Protein AF-A0A0L8GIJ8-F1 (afdb_monomer)

Sequence (278 aa):
QNQRESVDAFVRGLVSDSAQNADRFMSKQLTDHLFEDTFGNSLDLASFNIQRGRDHGIPPYNVWRQWCDFSTASHFGTGPGGLIDHSFDSANKLKSIYSHPDDIDLFSGGLSENPIRGGIVGPTFACIIGRQFNLIKVGDRFWYERNDPTVGFTLNQLDQIRQTSLSAIICTNTNISRIQPNSFLLSNGNNRLVSCDSLPKFDLSAWGQCEPGRWGNWSPWSACVRGRQRSQRQCNSAPPPKGCGCEGPNTRFQRCSGRRCRRLVRFNNRSFWVWGRC

Organism: Octopus bimaculoides (NCBI:txid37653)

InterPro domains:
  IPR000884 Thrombospondin type-1 (TSP1) repeat [PS50092] (212-262)
  IPR010255 Haem peroxidase superfamily [SSF48113] (5-208)
  IPR019791 Haem peroxidase, animal-type [PF03098] (5-184)
  IPR019791 Haem peroxidase, animal-type [PR00457] (87-107)
  IPR019791 Haem peroxidase, animal-type [PR00457] (161-175)
  IPR019791 Haem peroxidase, animal-type [PS50292] (1-211)
  IPR036383 Thrombospondin type-1 repeat superfamily [SSF82895] (212-256)
  IPR037120 Haem peroxidase domain superfamily, animal type [G3DSA:1.10.640.10] (1-210)

Secondary structure (DSSP, 8-state):
--HHHHHHHHHHHHHHSPPPPSSS---HHHHT-BT--TTS--B-HHHHHHHHHHHTTPPPHHHHHHHTTPPPPSBS-SSTTB-TTB-HHHHHHHHTT-SSGGG--HHHHHHTBPPPTT-SS-HHHHHHHHHHHHHHHHH-TT-TT---TTTSPPHHHHHHHHT--HHHHHHHHSS--EE-SSTTS---TTS--EEGGGSPPP-GGGGSPPBPPPB-PPPPPPP-BTTEEEEE--B-PPSTTTB---SS-SEEEEE--PPPEEEEEEETTEEEEEEE--

pLDDT: mean 89.86, std 11.99, range [44.84, 98.69]

Structure (mmCIF, N/CA/C/O backbone):
data_AF-A0A0L8GIJ8-F1
#
_entry.id   AF-A0A0L8GIJ8-F1
#
loop_
_atom_site.group_PDB
_atom_site.id
_atom_site.type_symbol
_atom_site.label_atom_id
_atom_site.label_alt_id
_atom_site.label_comp_id
_atom_site.label_asym_id
_atom_site.label_entity_id
_atom_site.label_seq_id
_atom_site.pdbx_PDB_ins_code
_atom_site.Cartn_x
_atom_site.Cartn_y
_atom_site.Cartn_z
_atom_site.occupancy
_atom_site.B_iso_or_equiv
_atom_site.auth_seq_id
_atom_site.auth_comp_id
_atom_site.auth_asym_id
_atom_site.auth_atom_id
_atom_site.pdbx_PDB_model_num
ATOM 1 N N . GLN A 1 1 ? 20.983 -13.615 23.530 1.00 44.84 1 GLN A N 1
ATOM 2 C CA . GLN A 1 1 ? 20.898 -12.169 23.223 1.00 44.84 1 GLN A CA 1
ATOM 3 C C . GLN A 1 1 ? 19.429 -11.790 23.076 1.00 44.84 1 GLN A C 1
ATOM 5 O O . GLN A 1 1 ? 18.654 -12.597 22.580 1.00 44.84 1 GLN A O 1
ATOM 10 N N . ASN A 1 2 ? 19.036 -10.642 23.627 1.00 51.16 2 ASN A N 1
ATOM 11 C CA . ASN A 1 2 ? 17.665 -10.301 24.018 1.00 51.16 2 ASN A CA 1
ATOM 12 C C . ASN A 1 2 ? 16.763 -10.018 22.790 1.00 51.16 2 ASN A C 1
ATOM 14 O O . ASN A 1 2 ? 16.751 -8.908 22.268 1.00 51.16 2 ASN A O 1
ATOM 18 N N . GLN A 1 3 ? 16.008 -11.013 22.304 1.00 57.12 3 GLN A N 1
ATOM 19 C CA . GLN A 1 3 ? 15.195 -10.903 21.074 1.00 57.12 3 GLN A CA 1
ATOM 20 C C . GLN A 1 3 ? 14.208 -9.715 21.070 1.00 57.12 3 GLN A C 1
ATOM 22 O O . GLN A 1 3 ? 13.923 -9.167 20.009 1.00 57.12 3 GLN A O 1
ATOM 27 N N . ARG A 1 4 ? 13.716 -9.268 22.238 1.00 57.62 4 ARG A N 1
ATOM 28 C CA . ARG A 1 4 ? 12.789 -8.122 22.339 1.00 57.62 4 ARG A CA 1
ATOM 29 C C . ARG A 1 4 ? 13.437 -6.774 22.009 1.00 57.62 4 ARG A C 1
ATOM 31 O O . ARG A 1 4 ? 12.809 -5.960 21.343 1.00 57.62 4 ARG A O 1
ATOM 38 N N . GLU A 1 5 ? 14.694 -6.556 22.395 1.00 65.25 5 GLU A N 1
ATOM 39 C CA . GLU A 1 5 ? 15.429 -5.337 22.011 1.00 65.25 5 GLU A CA 1
ATOM 40 C C . GLU A 1 5 ? 15.674 -5.286 20.496 1.00 65.25 5 GLU A C 1
ATOM 42 O O . GLU A 1 5 ? 15.672 -4.209 19.900 1.00 65.25 5 GLU A O 1
ATOM 47 N N . SER A 1 6 ? 15.807 -6.457 19.862 1.00 79.12 6 SER A N 1
ATOM 48 C CA . SER A 1 6 ? 16.006 -6.570 18.416 1.00 79.12 6 SER A CA 1
ATOM 49 C C . SER A 1 6 ? 14.765 -6.179 17.610 1.00 79.12 6 SER A C 1
ATOM 51 O O . SER A 1 6 ? 14.912 -5.546 16.567 1.00 79.12 6 SER A O 1
ATOM 53 N N . VAL A 1 7 ? 13.556 -6.530 18.068 1.00 90.19 7 VAL A N 1
ATOM 54 C CA . VAL A 1 7 ? 12.310 -6.168 17.363 1.00 90.19 7 VAL A CA 1
ATOM 55 C C . VAL A 1 7 ? 12.054 -4.668 17.461 1.00 90.19 7 VAL A C 1
ATOM 57 O O . VAL A 1 7 ? 11.781 -4.032 16.447 1.00 90.19 7 VAL A O 1
ATOM 60 N N . ASP A 1 8 ? 12.211 -4.078 18.647 1.00 91.75 8 ASP A N 1
ATOM 61 C CA . ASP A 1 8 ? 12.011 -2.638 18.830 1.00 91.75 8 ASP A CA 1
ATOM 62 C C . ASP A 1 8 ? 13.000 -1.820 17.984 1.00 91.75 8 ASP A C 1
ATOM 64 O O . ASP A 1 8 ? 12.621 -0.814 17.386 1.00 91.75 8 ASP A O 1
ATOM 68 N N . ALA A 1 9 ? 14.267 -2.245 17.904 1.00 92.19 9 ALA A N 1
ATOM 69 C CA . ALA A 1 9 ? 15.260 -1.605 17.043 1.00 92.19 9 ALA A CA 1
ATOM 70 C C . ALA A 1 9 ? 14.881 -1.701 15.556 1.00 92.19 9 ALA A C 1
ATOM 72 O O . ALA A 1 9 ? 14.957 -0.703 14.842 1.00 92.19 9 ALA A O 1
ATOM 73 N N . PHE A 1 10 ? 14.408 -2.867 15.113 1.00 94.00 10 PHE A N 1
ATOM 74 C CA . PHE A 1 10 ? 13.959 -3.071 13.739 1.00 94.00 10 PHE A CA 1
ATOM 75 C C . PHE A 1 10 ? 12.739 -2.209 13.390 1.00 94.00 10 PHE A C 1
ATOM 77 O O . PHE A 1 10 ? 12.738 -1.523 12.372 1.00 94.00 10 PHE A O 1
ATOM 84 N N . VAL A 1 11 ? 11.724 -2.169 14.261 1.00 95.44 11 VAL A N 1
ATOM 85 C CA . VAL A 1 11 ? 10.528 -1.338 14.053 1.00 95.44 11 VAL A CA 1
ATOM 86 C C . VAL A 1 11 ? 10.879 0.150 14.040 1.00 95.44 11 VAL A C 1
ATOM 88 O O . VAL A 1 11 ? 10.322 0.889 13.232 1.00 95.44 11 VAL A O 1
ATOM 91 N N . ARG A 1 12 ? 11.835 0.601 14.869 1.00 93.56 12 ARG A N 1
ATOM 92 C CA . ARG A 1 12 ? 12.350 1.981 14.791 1.00 93.56 12 ARG A CA 1
ATOM 93 C C . ARG A 1 12 ? 12.959 2.280 13.423 1.00 93.56 12 ARG A C 1
ATOM 95 O O . ARG A 1 12 ? 12.680 3.352 12.894 1.00 93.56 12 ARG A O 1
ATOM 102 N N . GLY A 1 13 ? 13.726 1.345 12.859 1.00 94.25 13 GLY A N 1
ATOM 103 C CA . GLY A 1 13 ? 14.235 1.439 11.488 1.00 94.25 13 GLY A CA 1
ATOM 104 C C . GLY A 1 13 ? 13.101 1.565 10.471 1.00 94.25 13 GLY A C 1
ATOM 105 O O . GLY A 1 13 ? 13.048 2.547 9.741 1.00 94.25 13 GLY A O 1
ATOM 106 N N . LEU A 1 14 ? 12.110 0.663 10.511 1.00 95.12 14 LEU A N 1
ATOM 107 C CA . LEU A 1 14 ? 10.969 0.667 9.577 1.00 95.12 14 LEU A CA 1
ATOM 108 C C . LEU A 1 14 ? 10.204 1.996 9.513 1.00 95.12 14 LEU A C 1
ATOM 110 O O . LEU A 1 14 ? 9.682 2.343 8.458 1.00 95.12 14 LEU A O 1
ATOM 114 N N . VAL A 1 15 ? 10.093 2.714 10.633 1.00 95.25 15 VAL A N 1
ATOM 115 C CA . VAL A 1 15 ? 9.361 3.990 10.684 1.00 95.25 15 VAL A CA 1
ATOM 116 C C . VAL A 1 15 ? 10.262 5.214 10.512 1.00 95.25 15 VAL A C 1
ATOM 118 O O . VAL A 1 15 ? 9.744 6.312 10.328 1.00 95.25 15 VAL A O 1
ATOM 121 N N . SER A 1 16 ? 11.586 5.073 10.599 1.00 93.75 16 SER A N 1
ATOM 122 C CA . SER A 1 16 ? 12.518 6.215 10.559 1.00 93.75 16 SER A CA 1
ATOM 123 C C . SER A 1 16 ? 13.346 6.271 9.281 1.00 93.75 16 SER A C 1
ATOM 125 O O . SER A 1 16 ? 13.724 7.362 8.853 1.00 93.75 16 SER A O 1
ATOM 127 N N . ASP A 1 17 ? 13.621 5.118 8.679 1.00 94.69 17 ASP A N 1
ATOM 128 C CA . ASP A 1 17 ? 14.433 5.014 7.477 1.00 94.69 17 ASP A CA 1
ATOM 129 C C . ASP A 1 17 ? 13.607 5.337 6.232 1.00 94.69 17 ASP A C 1
ATOM 131 O O . ASP A 1 17 ? 12.401 5.097 6.148 1.00 94.69 17 ASP A O 1
ATOM 135 N N . SER A 1 18 ? 14.273 5.917 5.238 1.00 93.62 18 SER A N 1
ATOM 136 C CA . SER A 1 18 ? 13.635 6.230 3.962 1.00 93.62 18 SER A CA 1
ATOM 137 C C . SER A 1 18 ? 13.443 4.959 3.143 1.00 93.62 18 SER A C 1
ATOM 139 O O . SER A 1 18 ? 14.369 4.162 2.996 1.00 93.62 18 SER A O 1
ATOM 141 N N . ALA A 1 19 ? 12.260 4.802 2.550 1.00 92.50 19 ALA A N 1
ATOM 142 C CA . ALA A 1 19 ? 12.065 3.814 1.499 1.00 92.50 19 ALA A CA 1
ATOM 143 C C . ALA A 1 19 ? 12.947 4.155 0.285 1.00 92.50 19 ALA A C 1
ATOM 145 O O . ALA A 1 19 ? 13.219 5.326 0.008 1.00 92.50 19 ALA A O 1
ATOM 146 N N . GLN A 1 20 ? 13.367 3.130 -0.458 1.00 90.31 20 GLN A N 1
ATOM 147 C CA . GLN A 1 20 ? 13.967 3.332 -1.774 1.00 90.31 20 GLN A CA 1
ATOM 148 C C . GLN A 1 20 ? 12.957 4.034 -2.698 1.00 90.31 20 GLN A C 1
ATOM 150 O O . GLN A 1 20 ? 11.744 3.854 -2.558 1.00 90.31 20 GLN A O 1
ATOM 155 N N . ASN A 1 21 ? 13.456 4.832 -3.642 1.00 86.75 21 ASN A N 1
ATOM 156 C CA . ASN A 1 21 ? 12.611 5.453 -4.656 1.00 86.75 21 ASN A CA 1
ATOM 157 C C . ASN A 1 21 ? 11.820 4.387 -5.426 1.00 86.75 21 ASN A C 1
ATOM 159 O O . ASN A 1 21 ? 12.356 3.342 -5.788 1.00 86.75 21 ASN A O 1
ATOM 163 N N . ALA A 1 22 ? 10.545 4.674 -5.687 1.00 83.25 22 ALA A N 1
ATOM 164 C CA . ALA A 1 22 ? 9.711 3.847 -6.546 1.00 83.25 22 ALA A CA 1
ATOM 165 C C . ALA A 1 22 ? 10.020 4.181 -8.010 1.00 83.25 22 ALA A C 1
ATOM 167 O O . ALA A 1 22 ? 9.387 5.040 -8.624 1.00 83.25 22 ALA A O 1
ATOM 168 N N . ASP A 1 23 ? 11.062 3.546 -8.529 1.00 84.12 23 ASP A N 1
ATOM 169 C CA . ASP A 1 23 ? 11.521 3.685 -9.902 1.00 84.12 23 ASP A CA 1
ATOM 170 C C . ASP A 1 23 ? 11.817 2.307 -10.518 1.00 84.12 23 ASP A C 1
ATOM 172 O O . ASP A 1 23 ? 11.554 1.257 -9.929 1.00 84.12 23 ASP A O 1
ATOM 176 N N . ARG A 1 24 ? 12.333 2.303 -11.750 1.00 83.44 24 ARG A N 1
ATOM 177 C CA . ARG A 1 24 ? 12.667 1.072 -12.481 1.00 83.44 24 ARG A CA 1
ATOM 178 C C . ARG A 1 24 ? 13.877 0.316 -11.923 1.00 83.44 24 ARG A C 1
ATOM 180 O O . ARG A 1 24 ? 14.244 -0.714 -12.488 1.00 83.44 24 ARG A O 1
ATOM 187 N N . PHE A 1 25 ? 14.556 0.845 -10.908 1.00 89.06 25 PHE A N 1
ATOM 188 C CA . PHE A 1 25 ? 15.744 0.235 -10.335 1.00 89.06 25 PHE A CA 1
ATOM 189 C C . PHE A 1 25 ? 15.381 -0.557 -9.084 1.00 89.06 25 PHE A C 1
ATOM 191 O O . PHE A 1 25 ? 14.531 -0.179 -8.285 1.00 89.06 25 PHE A O 1
ATOM 198 N N . MET A 1 26 ? 16.085 -1.665 -8.886 1.00 90.50 26 MET A N 1
ATOM 199 C CA . MET A 1 26 ? 15.984 -2.458 -7.669 1.00 90.50 26 MET A CA 1
ATOM 200 C C . MET A 1 26 ? 17.353 -2.559 -7.013 1.00 90.50 26 MET A C 1
ATOM 202 O O . MET A 1 26 ? 18.388 -2.468 -7.675 1.00 90.50 26 MET A O 1
ATOM 206 N N . SER A 1 27 ? 17.360 -2.717 -5.692 1.00 92.75 27 SER A N 1
ATOM 207 C CA . SER A 1 27 ? 18.595 -2.953 -4.948 1.00 92.75 27 SER A CA 1
ATOM 208 C C . SER A 1 27 ? 19.303 -4.214 -5.447 1.00 92.75 27 SER A C 1
ATOM 210 O O . SER A 1 27 ? 18.656 -5.236 -5.680 1.00 92.75 27 SER A O 1
ATOM 212 N N . LYS A 1 28 ? 20.641 -4.174 -5.496 1.00 92.75 28 LYS A N 1
ATOM 213 C CA . LYS A 1 28 ? 21.478 -5.344 -5.810 1.00 92.75 28 LYS A CA 1
ATOM 214 C C . LYS A 1 28 ? 21.231 -6.526 -4.879 1.00 92.75 28 LYS A C 1
ATOM 216 O O . LYS A 1 28 ? 21.408 -7.666 -5.276 1.00 92.75 28 LYS A O 1
ATOM 221 N N . GLN A 1 29 ? 20.760 -6.265 -3.659 1.00 92.62 29 GLN A N 1
ATOM 222 C CA . GLN A 1 29 ? 20.386 -7.332 -2.729 1.00 92.62 29 GLN A CA 1
ATOM 223 C C . GLN A 1 29 ? 19.210 -8.181 -3.237 1.00 92.62 29 GLN A C 1
ATOM 225 O O . GLN A 1 29 ? 19.055 -9.323 -2.824 1.00 92.62 29 GLN A O 1
ATOM 230 N N . LEU A 1 30 ? 18.387 -7.639 -4.140 1.00 93.00 30 LEU A N 1
ATOM 231 C CA . LEU A 1 30 ? 17.268 -8.348 -4.757 1.00 93.00 30 LEU A CA 1
ATOM 232 C C . LEU A 1 30 ? 17.579 -8.849 -6.172 1.00 93.00 30 LEU A C 1
ATOM 234 O O . LEU A 1 30 ? 16.918 -9.782 -6.609 1.00 93.00 30 LEU A O 1
ATOM 238 N N . THR A 1 31 ? 18.533 -8.250 -6.891 1.00 92.19 31 THR A N 1
ATOM 239 C CA . THR A 1 31 ? 18.894 -8.682 -8.257 1.00 92.19 31 THR A CA 1
ATOM 240 C C . THR A 1 31 ? 20.083 -9.633 -8.299 1.00 92.19 31 THR A C 1
ATOM 242 O O . THR A 1 31 ? 20.094 -10.530 -9.124 1.00 92.19 31 THR A O 1
ATOM 245 N N . ASP A 1 32 ? 21.071 -9.468 -7.418 1.00 90.75 32 ASP A N 1
ATOM 246 C CA . ASP A 1 32 ? 22.351 -10.185 -7.515 1.00 90.75 32 ASP A CA 1
ATOM 247 C C . ASP A 1 32 ? 22.557 -11.143 -6.330 1.00 90.75 32 ASP A C 1
ATOM 249 O O . ASP A 1 32 ? 23.357 -12.070 -6.422 1.00 90.75 32 ASP A O 1
ATOM 253 N N . HIS A 1 33 ? 21.841 -10.931 -5.219 1.00 92.62 33 HIS A N 1
ATOM 254 C CA . HIS A 1 33 ? 22.057 -11.633 -3.945 1.00 92.62 33 HIS A CA 1
ATOM 255 C C . HIS A 1 33 ? 20.761 -12.181 -3.316 1.00 92.62 33 HIS A C 1
ATOM 257 O O . HIS A 1 33 ? 20.715 -12.461 -2.115 1.00 92.62 33 HIS A O 1
ATOM 263 N N . LEU A 1 34 ? 19.679 -12.341 -4.094 1.00 92.75 34 LEU A N 1
ATOM 264 C CA . LEU A 1 34 ? 18.425 -12.855 -3.539 1.00 92.75 34 LEU A CA 1
ATOM 265 C C . LEU A 1 34 ? 18.615 -14.311 -3.094 1.00 92.75 34 LEU A C 1
ATOM 267 O O . LEU A 1 34 ? 18.901 -15.177 -3.919 1.00 92.75 34 LEU A O 1
ATOM 271 N N . PHE A 1 35 ? 18.410 -14.574 -1.801 1.00 91.56 35 PHE A N 1
ATOM 272 C CA . PHE A 1 35 ? 18.622 -15.890 -1.181 1.00 91.56 35 PHE A CA 1
ATOM 273 C C . PHE A 1 35 ? 20.008 -16.485 -1.463 1.00 91.56 35 PHE A C 1
ATOM 275 O O . PHE A 1 35 ? 20.122 -17.696 -1.640 1.00 91.56 35 PHE A O 1
ATOM 282 N N . GLU A 1 36 ? 21.044 -15.638 -1.496 1.00 92.56 36 GLU A N 1
ATOM 283 C CA . GLU A 1 36 ? 22.417 -16.105 -1.678 1.00 92.56 36 GLU A CA 1
ATOM 284 C C . GLU A 1 36 ? 22.795 -17.132 -0.602 1.00 92.56 36 GLU A C 1
ATOM 286 O O . GLU A 1 36 ? 22.698 -16.867 0.602 1.00 92.56 36 GLU A O 1
ATOM 291 N N . ASP A 1 37 ? 23.189 -18.325 -1.042 1.00 91.56 37 ASP A N 1
ATOM 292 C CA . ASP A 1 37 ? 23.644 -19.385 -0.152 1.00 91.56 37 ASP A CA 1
ATOM 293 C C . ASP A 1 37 ? 25.135 -19.241 0.195 1.00 91.56 37 ASP A C 1
ATOM 295 O O . ASP A 1 37 ? 25.875 -18.422 -0.349 1.00 91.56 37 ASP A O 1
ATOM 299 N N . THR A 1 38 ? 25.621 -20.075 1.115 1.00 91.12 38 THR A N 1
ATOM 300 C CA . THR A 1 38 ? 27.035 -20.066 1.528 1.00 91.12 38 THR A CA 1
ATOM 301 C C . THR A 1 38 ? 28.013 -20.451 0.414 1.00 91.12 38 THR A C 1
ATOM 303 O O . THR A 1 38 ? 29.220 -20.320 0.603 1.00 91.12 38 THR A O 1
ATOM 306 N N . PHE A 1 39 ? 27.518 -20.966 -0.714 1.00 88.38 39 PHE A N 1
ATOM 307 C CA . PHE A 1 39 ? 28.306 -21.350 -1.883 1.00 88.38 39 PHE A CA 1
ATOM 308 C C . PHE A 1 39 ? 28.297 -20.265 -2.973 1.00 88.38 39 PHE A C 1
ATOM 310 O O . PHE A 1 39 ? 28.938 -20.454 -4.006 1.00 88.38 39 PHE A O 1
ATOM 317 N N . GLY A 1 40 ? 27.622 -19.134 -2.735 1.00 86.12 40 GLY A N 1
ATOM 318 C CA . GLY A 1 40 ? 27.532 -18.007 -3.662 1.00 86.12 40 GLY A CA 1
ATOM 319 C C . GLY A 1 40 ? 26.486 -18.188 -4.763 1.00 86.12 40 GLY A C 1
ATOM 320 O O . GLY A 1 40 ? 26.524 -17.461 -5.755 1.00 86.12 40 GLY A O 1
ATOM 321 N N . ASN A 1 41 ? 25.564 -19.151 -4.635 1.00 89.69 41 ASN A N 1
ATOM 322 C CA . ASN A 1 41 ? 24.433 -19.252 -5.555 1.00 89.69 41 ASN A CA 1
ATOM 323 C C . ASN A 1 41 ? 23.351 -18.268 -5.126 1.00 89.69 41 ASN A C 1
ATOM 325 O O . ASN A 1 41 ? 22.880 -18.339 -3.993 1.00 89.69 41 ASN A O 1
ATOM 329 N N . SER A 1 42 ? 22.912 -17.408 -6.039 1.00 92.62 42 SER A N 1
ATOM 330 C CA . SER A 1 42 ? 21.875 -16.409 -5.792 1.00 92.62 42 SER A CA 1
ATOM 331 C C . SER A 1 42 ? 20.827 -16.385 -6.902 1.00 92.62 42 SER A C 1
ATOM 333 O O . SER A 1 42 ? 20.987 -16.973 -7.975 1.00 92.62 42 SER A O 1
ATOM 335 N N . LEU A 1 43 ? 19.716 -15.711 -6.619 1.00 92.94 43 LEU A N 1
ATOM 336 C CA . LEU A 1 43 ? 18.634 -15.459 -7.559 1.00 92.94 43 LEU A CA 1
ATOM 337 C C . LEU A 1 43 ? 18.542 -13.962 -7.892 1.00 92.94 43 LEU A C 1
ATOM 339 O O . LEU A 1 43 ? 19.021 -13.106 -7.147 1.00 92.94 43 LEU A O 1
ATOM 343 N N . ASP A 1 44 ? 17.846 -13.662 -8.990 1.00 95.00 44 ASP A N 1
ATOM 344 C CA . ASP A 1 44 ? 17.472 -12.303 -9.388 1.00 95.00 44 ASP A CA 1
ATOM 345 C C . ASP A 1 44 ? 15.946 -12.165 -9.355 1.00 95.00 44 ASP A C 1
ATOM 347 O O . ASP A 1 44 ? 15.235 -12.740 -10.188 1.00 95.00 44 ASP A O 1
ATOM 351 N N . LEU A 1 45 ? 15.436 -11.371 -8.412 1.00 95.75 45 LEU A N 1
ATOM 352 C CA . LEU A 1 45 ? 14.006 -11.138 -8.227 1.00 95.75 45 LEU A CA 1
ATOM 353 C C . LEU A 1 45 ? 13.343 -10.476 -9.444 1.00 95.75 45 LEU A C 1
ATOM 355 O O . LEU A 1 45 ? 12.191 -10.785 -9.744 1.00 95.75 45 LEU A O 1
ATOM 359 N N . ALA A 1 46 ? 14.030 -9.574 -10.151 1.00 94.62 46 ALA A N 1
ATOM 360 C CA . ALA A 1 46 ? 13.463 -8.901 -11.322 1.00 94.62 46 ALA A CA 1
ATOM 361 C C . ALA A 1 46 ? 13.309 -9.897 -12.462 1.00 94.62 46 ALA A C 1
ATOM 363 O O . ALA A 1 46 ? 12.228 -9.987 -13.051 1.00 94.62 46 ALA A O 1
ATOM 364 N N . SER A 1 47 ? 14.362 -10.672 -12.734 1.00 95.00 47 SER A N 1
ATOM 365 C CA . SER A 1 47 ? 14.307 -11.728 -13.748 1.00 95.00 47 SER A CA 1
ATOM 366 C C . SER A 1 47 ? 13.203 -12.742 -13.425 1.00 95.00 47 SER A C 1
ATOM 368 O O . SER A 1 47 ? 12.438 -13.139 -14.306 1.00 95.00 47 SER A O 1
ATOM 370 N N . PHE A 1 48 ? 13.042 -13.078 -12.141 1.00 95.62 48 PHE A N 1
ATOM 371 C CA . PHE A 1 48 ? 12.030 -14.012 -11.675 1.00 95.62 48 PHE A CA 1
ATOM 372 C C . PHE A 1 48 ? 10.615 -13.458 -11.828 1.00 95.62 48 PHE A C 1
ATOM 374 O O . PHE A 1 48 ? 9.733 -14.185 -12.272 1.00 95.62 48 PHE A O 1
ATOM 381 N N . ASN A 1 49 ? 10.385 -12.178 -11.524 1.00 96.19 49 ASN A N 1
ATOM 382 C CA . ASN A 1 49 ? 9.083 -11.534 -11.719 1.00 96.19 49 ASN A CA 1
ATOM 383 C C . ASN A 1 49 ? 8.684 -11.490 -13.200 1.00 96.19 49 ASN A C 1
ATOM 385 O O . ASN A 1 49 ? 7.532 -11.772 -13.531 1.00 96.19 49 ASN A O 1
ATOM 389 N N . ILE A 1 50 ? 9.632 -11.193 -14.096 1.00 97.19 50 ILE A N 1
ATOM 390 C CA . ILE A 1 50 ? 9.404 -11.233 -15.548 1.00 97.19 50 ILE A CA 1
ATOM 391 C C . ILE A 1 50 ? 9.055 -12.660 -15.983 1.00 97.19 50 ILE A C 1
ATOM 393 O O . ILE A 1 50 ? 8.021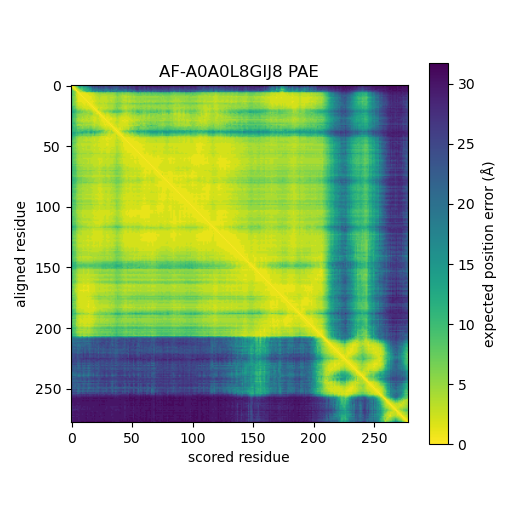 -12.889 -16.611 1.00 97.19 50 ILE A O 1
ATOM 397 N N . GLN A 1 51 ? 9.872 -13.642 -15.591 1.00 98.00 51 GLN A N 1
ATOM 398 C CA . GLN A 1 51 ? 9.645 -15.039 -15.953 1.00 98.00 51 GLN A CA 1
ATOM 399 C C . GLN A 1 51 ? 8.332 -15.583 -15.373 1.00 98.00 51 GLN A C 1
ATOM 401 O O . GLN A 1 51 ? 7.638 -16.337 -16.050 1.00 98.00 51 GLN A O 1
ATOM 406 N N . ARG A 1 52 ? 7.953 -15.166 -14.159 1.00 98.06 52 ARG A N 1
ATOM 407 C CA . ARG A 1 52 ? 6.675 -15.506 -13.520 1.00 98.06 52 ARG A CA 1
ATOM 408 C C . ARG A 1 52 ? 5.490 -14.930 -14.286 1.00 98.06 52 ARG A C 1
ATOM 410 O O . ARG A 1 52 ? 4.483 -15.612 -14.436 1.00 98.06 52 ARG A O 1
ATOM 417 N N . GLY A 1 53 ? 5.609 -13.700 -14.787 1.00 98.19 53 GLY A N 1
ATOM 418 C CA . GLY A 1 53 ? 4.596 -13.101 -15.655 1.00 98.19 53 GLY A CA 1
ATOM 419 C C . GLY A 1 53 ? 4.356 -13.943 -16.909 1.00 98.19 53 GLY A C 1
ATOM 420 O O . GLY A 1 53 ? 3.211 -14.244 -17.238 1.00 98.19 53 GLY A O 1
ATOM 421 N N . ARG A 1 54 ? 5.435 -14.398 -17.553 1.00 98.06 54 ARG A N 1
ATOM 422 C CA . ARG A 1 54 ? 5.372 -15.266 -18.740 1.00 98.06 54 ARG A CA 1
ATOM 423 C C . ARG A 1 54 ? 4.802 -16.650 -18.426 1.00 98.06 54 ARG A C 1
ATOM 425 O O . ARG A 1 54 ? 3.946 -17.130 -19.159 1.00 98.06 54 ARG A O 1
ATOM 432 N N . ASP A 1 55 ? 5.234 -17.257 -17.321 1.00 98.50 55 ASP A N 1
ATOM 433 C CA . ASP A 1 55 ? 4.730 -18.541 -16.803 1.00 98.50 55 ASP A CA 1
ATOM 434 C C . ASP A 1 55 ? 3.215 -18.496 -16.543 1.00 98.50 55 ASP A C 1
ATOM 436 O O . ASP A 1 55 ? 2.471 -19.384 -16.947 1.00 98.50 55 ASP A O 1
ATOM 440 N N . HIS A 1 56 ? 2.729 -17.402 -15.955 1.00 98.44 56 HIS A N 1
ATOM 441 C CA . HIS A 1 56 ? 1.303 -17.180 -15.706 1.00 98.44 56 HIS A CA 1
ATOM 442 C C . HIS A 1 56 ? 0.514 -16.741 -16.954 1.00 98.44 56 HIS A C 1
ATOM 444 O O . HIS A 1 56 ? -0.687 -16.488 -16.851 1.00 98.44 56 HIS A O 1
ATOM 450 N N . GLY A 1 57 ? 1.162 -16.611 -18.117 1.00 98.12 57 GLY A N 1
ATOM 451 C CA . GLY A 1 57 ? 0.521 -16.147 -19.348 1.00 98.12 57 GLY A CA 1
ATOM 452 C C . GLY A 1 57 ? -0.045 -14.729 -19.238 1.00 98.12 57 GLY A C 1
ATOM 453 O O . GLY A 1 57 ? -1.076 -14.432 -19.842 1.00 98.12 57 GLY A O 1
ATOM 454 N N . ILE A 1 58 ? 0.586 -13.859 -18.439 1.00 98.31 58 ILE A N 1
ATOM 455 C CA . ILE A 1 58 ? 0.150 -12.470 -18.281 1.00 98.31 58 ILE A CA 1
ATOM 456 C C . ILE A 1 58 ? 0.271 -11.755 -19.635 1.00 98.31 58 ILE A C 1
ATOM 458 O O . ILE A 1 58 ? 1.360 -11.744 -20.212 1.00 98.31 58 ILE A O 1
ATOM 462 N N . PRO A 1 59 ? -0.812 -11.133 -20.143 1.00 98.44 59 PRO A N 1
ATOM 463 C CA . PRO A 1 59 ? -0.761 -10.424 -21.412 1.00 98.44 59 PRO A CA 1
ATOM 464 C C . PRO A 1 59 ? 0.260 -9.276 -21.412 1.00 98.44 59 PRO A C 1
ATOM 466 O O . PRO A 1 59 ? 0.530 -8.700 -20.350 1.00 98.44 59 PRO A O 1
ATOM 469 N N . PRO A 1 60 ? 0.777 -8.888 -22.591 1.00 98.19 60 PRO A N 1
ATOM 470 C CA . PRO A 1 60 ? 1.736 -7.798 -22.701 1.00 98.19 60 PRO A CA 1
ATOM 471 C C . PRO A 1 60 ? 1.203 -6.450 -22.218 1.00 98.19 60 PRO A C 1
ATOM 473 O O . PRO A 1 60 ? -0.003 -6.205 -22.140 1.00 98.19 60 PRO A O 1
ATOM 476 N N . TYR A 1 61 ? 2.129 -5.535 -21.953 1.00 98.62 61 TYR A N 1
ATOM 477 C CA . TYR A 1 61 ? 1.881 -4.201 -21.417 1.00 98.62 61 TYR A CA 1
ATOM 478 C C . TYR A 1 61 ? 0.772 -3.424 -22.154 1.00 98.62 61 TYR A C 1
ATOM 480 O O . TYR A 1 61 ? -0.127 -2.884 -21.508 1.00 98.62 61 TYR A O 1
ATOM 488 N N . ASN A 1 62 ? 0.763 -3.412 -23.492 1.00 98.50 62 ASN A N 1
ATOM 489 C CA . ASN A 1 62 ? -0.258 -2.693 -24.268 1.00 98.50 62 ASN A CA 1
ATOM 490 C C . ASN A 1 62 ? -1.685 -3.232 -24.060 1.00 98.50 62 ASN A C 1
ATOM 492 O O . ASN A 1 62 ? -2.633 -2.448 -24.083 1.00 98.50 62 ASN A O 1
ATOM 496 N N . VAL A 1 63 ? -1.851 -4.533 -23.790 1.00 98.56 63 VAL A N 1
ATOM 497 C CA . VAL A 1 63 ? -3.168 -5.120 -23.480 1.00 98.56 63 VAL A CA 1
ATOM 498 C C . VAL A 1 63 ? -3.717 -4.527 -22.184 1.00 98.56 63 VAL A C 1
ATOM 500 O O . VAL A 1 63 ? -4.895 -4.183 -22.098 1.00 98.56 63 VAL A O 1
ATOM 503 N N . TRP A 1 64 ? -2.853 -4.335 -21.188 1.00 98.50 64 TRP A N 1
ATOM 504 C CA . TRP A 1 64 ? -3.228 -3.722 -19.916 1.00 98.50 64 TRP A CA 1
ATOM 505 C C . TRP A 1 64 ? -3.487 -2.224 -20.028 1.00 98.50 64 TRP A C 1
ATOM 507 O O . TRP A 1 64 ? -4.427 -1.735 -19.402 1.00 98.50 64 TRP A O 1
ATOM 517 N N . ARG A 1 65 ? -2.731 -1.502 -20.867 1.00 98.38 65 ARG A N 1
ATOM 518 C CA . ARG A 1 65 ? -3.055 -0.105 -21.198 1.00 98.38 65 ARG A CA 1
ATOM 519 C C . ARG A 1 65 ? -4.464 -0.000 -21.764 1.00 98.38 65 ARG A C 1
ATOM 521 O O . ARG A 1 65 ? -5.257 0.792 -21.266 1.00 98.38 65 ARG A O 1
ATOM 528 N N . GLN A 1 66 ? -4.793 -0.845 -22.740 1.00 98.19 66 GLN A N 1
ATOM 529 C CA . GLN A 1 66 ? -6.116 -0.861 -23.354 1.00 98.19 66 GLN A CA 1
ATOM 530 C C . GLN A 1 66 ? -7.215 -1.239 -22.352 1.00 98.19 66 GLN A C 1
ATOM 532 O O . GLN A 1 66 ? -8.260 -0.598 -22.332 1.00 98.19 66 GLN A O 1
ATOM 537 N N . TRP A 1 67 ? -6.983 -2.236 -21.492 1.00 98.06 67 TRP A N 1
ATOM 538 C CA . TRP A 1 67 ? -7.924 -2.609 -20.426 1.00 98.06 67 TRP A CA 1
ATOM 539 C C . TRP A 1 67 ? -8.174 -1.469 -19.422 1.00 98.06 67 TRP A C 1
ATOM 541 O O . TRP A 1 67 ? -9.253 -1.365 -18.838 1.00 98.06 67 TRP A O 1
ATOM 551 N N . CYS A 1 68 ? -7.183 -0.595 -19.246 1.00 98.12 68 CYS A N 1
ATOM 552 C CA . CYS A 1 68 ? -7.267 0.632 -18.462 1.00 98.12 68 CYS A CA 1
ATOM 553 C C . CYS A 1 68 ? -7.779 1.853 -19.246 1.00 98.12 68 CYS A C 1
ATOM 555 O O . CYS A 1 68 ? -7.702 2.964 -18.726 1.00 98.12 68 CYS A O 1
ATOM 557 N N . ASP A 1 69 ? -8.308 1.662 -20.459 1.00 98.06 69 ASP A N 1
ATOM 558 C CA . ASP A 1 69 ? -8.810 2.716 -21.351 1.00 98.06 69 ASP A CA 1
ATOM 559 C C . ASP A 1 69 ? -7.733 3.728 -21.805 1.00 98.06 69 ASP A C 1
ATOM 561 O O . ASP A 1 69 ? -8.034 4.858 -22.198 1.00 98.06 69 ASP A O 1
ATOM 565 N N . PHE A 1 70 ? -6.458 3.330 -21.782 1.00 97.50 70 PHE A N 1
ATOM 566 C CA . PHE A 1 70 ? -5.338 4.113 -22.305 1.00 97.50 70 PHE A CA 1
ATOM 567 C C . PHE A 1 70 ? -5.004 3.731 -23.752 1.00 97.50 70 PHE A C 1
ATOM 569 O O . PHE A 1 70 ? -5.230 2.605 -24.200 1.00 97.50 70 PHE A O 1
ATOM 576 N N . SER A 1 71 ? -4.414 4.671 -24.497 1.00 96.81 71 SER A N 1
ATOM 577 C CA . SER A 1 71 ? -3.908 4.411 -25.849 1.00 96.81 71 SER A CA 1
ATOM 578 C C . SER A 1 71 ? -2.752 3.414 -25.813 1.00 96.81 71 SER A C 1
ATOM 580 O O . SER A 1 71 ? -1.855 3.558 -24.984 1.00 96.81 71 SER A O 1
ATOM 582 N N . THR A 1 72 ? -2.710 2.463 -26.742 1.00 97.94 72 THR A N 1
ATOM 583 C CA . THR A 1 72 ? -1.555 1.574 -26.912 1.00 97.94 72 THR A CA 1
ATOM 584 C C . THR A 1 72 ? -0.368 2.322 -27.531 1.00 97.94 72 THR A C 1
ATOM 586 O O . THR A 1 72 ? -0.532 3.328 -28.226 1.00 97.94 72 THR A O 1
ATOM 589 N N . ALA A 1 73 ? 0.850 1.852 -27.258 1.00 98.19 73 ALA A N 1
ATOM 590 C CA . ALA A 1 73 ? 2.062 2.368 -27.886 1.00 98.19 73 ALA A CA 1
ATOM 591 C C . ALA A 1 73 ? 2.360 1.593 -29.176 1.00 98.19 73 ALA A C 1
ATOM 593 O O . ALA A 1 73 ? 2.513 0.379 -29.144 1.00 98.19 73 ALA A O 1
ATOM 594 N N . SER A 1 74 ? 2.502 2.295 -30.295 1.00 98.06 74 SER A N 1
ATOM 595 C CA . SER A 1 74 ? 2.895 1.723 -31.596 1.00 98.06 74 SER A CA 1
ATOM 596 C C . SER A 1 74 ? 4.406 1.770 -31.844 1.00 98.06 74 SER A C 1
ATOM 598 O O . SER A 1 74 ? 4.921 1.137 -32.756 1.00 98.06 74 SER A O 1
ATOM 600 N N . HIS A 1 75 ? 5.130 2.562 -31.054 1.00 98.25 75 HIS A N 1
ATOM 601 C CA . HIS A 1 75 ? 6.575 2.724 -31.149 1.00 98.25 75 HIS A CA 1
ATOM 602 C C . HIS A 1 75 ? 7.155 3.146 -29.793 1.00 98.25 75 HIS A C 1
ATOM 604 O O . HIS A 1 75 ? 6.448 3.636 -28.915 1.00 98.25 75 HIS A O 1
ATOM 610 N N . PHE A 1 76 ? 8.469 2.999 -29.632 1.00 98.50 76 PHE A N 1
ATOM 611 C CA . PHE A 1 76 ? 9.181 3.314 -28.385 1.00 98.50 76 PHE A CA 1
ATOM 612 C C . PHE A 1 76 ? 9.455 4.814 -28.164 1.00 98.50 76 PHE A C 1
ATOM 614 O O . PHE A 1 76 ? 10.233 5.175 -27.290 1.00 98.50 76 PHE A O 1
ATOM 621 N N . GLY A 1 77 ? 8.888 5.708 -28.973 1.00 97.75 77 GLY A N 1
ATOM 622 C CA . GLY A 1 77 ? 9.018 7.150 -28.747 1.00 97.75 77 GLY A CA 1
ATOM 623 C C . GLY A 1 77 ? 8.126 7.597 -27.590 1.00 97.75 77 GLY A C 1
ATOM 624 O O . GLY A 1 77 ? 7.101 6.980 -27.342 1.00 97.75 77 GLY A O 1
ATOM 625 N N . THR A 1 78 ? 8.468 8.686 -26.905 1.00 97.69 78 THR A N 1
ATOM 626 C CA . THR A 1 78 ? 7.628 9.264 -25.831 1.00 97.69 78 THR A CA 1
ATOM 627 C C . THR A 1 78 ? 6.630 10.308 -26.351 1.00 97.69 78 THR A C 1
ATOM 629 O O . THR A 1 78 ? 6.040 11.057 -25.578 1.00 97.69 78 THR A O 1
ATOM 632 N N . GLY A 1 79 ? 6.487 10.414 -27.675 1.00 96.31 79 GLY A N 1
ATOM 633 C CA . GLY A 1 79 ? 5.542 11.309 -28.337 1.00 96.31 79 GLY A CA 1
ATOM 634 C C . GLY A 1 79 ? 4.173 10.660 -28.575 1.00 96.31 79 GLY A C 1
ATOM 635 O O . GLY A 1 79 ? 3.949 9.512 -28.180 1.00 96.31 79 GLY A O 1
ATOM 636 N N . PRO A 1 80 ? 3.252 11.375 -29.245 1.00 97.06 80 PRO A N 1
ATOM 637 C CA . PRO A 1 80 ? 1.923 10.862 -29.563 1.00 97.06 80 PRO A CA 1
ATOM 638 C C . PRO A 1 80 ? 1.968 9.481 -30.231 1.00 97.06 80 PRO A C 1
ATOM 640 O O . PRO A 1 80 ? 2.683 9.278 -31.209 1.00 97.06 80 PRO A O 1
ATOM 643 N N . GLY A 1 81 ? 1.191 8.533 -29.699 1.00 96.38 81 GLY A N 1
ATOM 644 C CA . GLY A 1 81 ? 1.120 7.158 -30.203 1.00 96.38 81 GLY A CA 1
ATOM 645 C C . GLY A 1 81 ? 2.247 6.229 -29.738 1.00 96.38 81 GLY A C 1
ATOM 646 O O . GLY A 1 81 ? 2.314 5.099 -30.220 1.00 96.38 81 GLY A O 1
ATOM 647 N N . GLY A 1 82 ? 3.126 6.675 -28.835 1.00 97.94 82 GLY A N 1
ATOM 648 C CA . GLY A 1 82 ? 4.191 5.861 -28.250 1.00 97.94 82 GLY A CA 1
ATOM 649 C C . GLY A 1 82 ? 4.052 5.631 -26.738 1.00 97.94 82 GLY A C 1
ATOM 650 O O . GLY A 1 82 ? 2.952 5.611 -26.173 1.00 97.94 82 GLY A O 1
ATOM 651 N N . LEU A 1 83 ? 5.191 5.445 -26.075 1.00 98.06 83 LEU A N 1
ATOM 652 C CA . LEU A 1 83 ? 5.351 5.281 -24.627 1.00 98.06 83 LEU A CA 1
ATOM 653 C C . LEU A 1 83 ? 5.280 6.641 -23.905 1.00 98.06 83 LEU A C 1
ATOM 655 O O . LEU A 1 83 ? 6.252 7.108 -23.316 1.00 98.06 83 LEU A O 1
ATOM 659 N N . ILE A 1 84 ? 4.128 7.309 -23.998 1.00 97.75 84 ILE A N 1
ATOM 660 C CA . ILE A 1 84 ? 3.906 8.674 -23.475 1.00 97.75 84 ILE A CA 1
ATOM 661 C C . ILE A 1 84 ? 4.038 8.794 -21.951 1.00 97.75 84 ILE A C 1
ATOM 663 O O . ILE A 1 84 ? 4.298 9.882 -21.443 1.00 97.75 84 ILE A O 1
ATOM 667 N N . ASP A 1 85 ? 3.877 7.684 -21.232 1.00 96.94 85 ASP A N 1
ATOM 668 C CA . ASP A 1 85 ? 3.949 7.636 -19.771 1.00 96.94 85 ASP A CA 1
ATOM 669 C C . ASP A 1 85 ? 5.385 7.387 -19.273 1.00 96.94 85 ASP A C 1
ATOM 671 O O . ASP A 1 85 ? 5.646 7.421 -18.071 1.00 96.94 85 ASP A O 1
ATOM 675 N N . HIS A 1 86 ? 6.342 7.180 -20.183 1.00 97.56 86 HIS A N 1
ATOM 676 C CA . HIS A 1 86 ? 7.738 6.866 -19.879 1.00 97.56 86 HIS A CA 1
ATOM 677 C C . HIS A 1 86 ? 8.652 8.074 -20.075 1.00 97.56 86 HIS A C 1
ATOM 679 O O . HIS A 1 86 ? 8.417 8.954 -20.901 1.00 97.5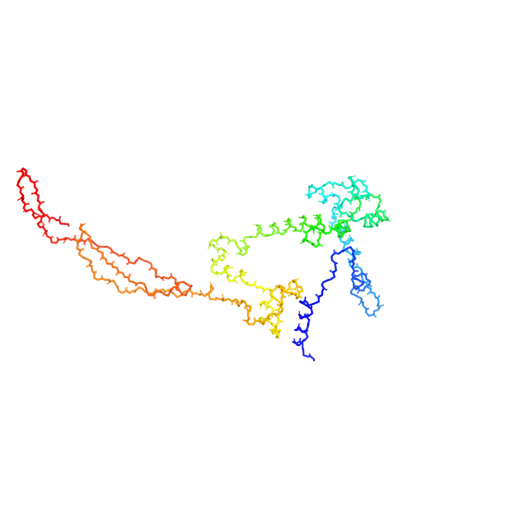6 86 HIS A O 1
ATOM 685 N N . SER A 1 87 ? 9.759 8.105 -19.332 1.00 96.94 87 SER A N 1
ATOM 686 C CA . SER A 1 87 ? 10.870 9.001 -19.657 1.00 96.94 87 SER A CA 1
ATOM 687 C C . SER A 1 87 ? 11.555 8.564 -20.961 1.00 96.94 87 SER A C 1
ATOM 689 O O . SER A 1 87 ? 11.524 7.387 -21.330 1.00 96.94 87 SER A O 1
ATOM 691 N N . PHE A 1 88 ? 12.231 9.499 -21.638 1.00 97.38 88 PHE A N 1
ATOM 692 C CA . PHE A 1 88 ? 13.007 9.200 -22.850 1.00 97.38 88 PHE A CA 1
ATOM 693 C C . PHE A 1 88 ? 14.029 8.077 -22.622 1.00 97.38 88 PHE A C 1
ATOM 695 O O . PHE A 1 88 ? 14.207 7.200 -23.465 1.00 97.38 88 PHE A O 1
ATOM 702 N N . ASP A 1 89 ? 14.675 8.071 -21.456 1.00 97.12 89 ASP A N 1
ATOM 703 C CA . ASP A 1 89 ? 15.653 7.048 -21.104 1.00 97.12 89 ASP A CA 1
ATOM 704 C C . ASP A 1 89 ? 14.998 5.676 -20.855 1.00 97.12 89 ASP A C 1
ATOM 706 O O . ASP A 1 89 ? 15.480 4.666 -21.364 1.00 97.12 89 ASP A O 1
ATOM 710 N N . SER A 1 90 ? 13.862 5.617 -20.148 1.00 97.06 90 SER A N 1
ATOM 711 C CA . SER A 1 90 ? 13.075 4.380 -19.991 1.00 97.06 90 SER A CA 1
ATOM 712 C C . SER A 1 90 ? 12.629 3.803 -21.326 1.00 97.06 90 SER A C 1
ATOM 714 O O . SER A 1 90 ? 12.831 2.615 -21.581 1.00 97.06 90 SER A O 1
ATOM 716 N N . ALA A 1 91 ? 12.092 4.643 -22.205 1.00 97.94 91 ALA A N 1
ATOM 717 C CA . ALA A 1 91 ? 11.615 4.211 -23.508 1.00 97.94 91 ALA A CA 1
ATOM 718 C C . ALA A 1 91 ? 12.760 3.678 -24.397 1.00 97.94 91 ALA A C 1
ATOM 720 O O . ALA A 1 91 ? 12.618 2.633 -25.035 1.00 97.94 91 ALA A O 1
ATOM 721 N N . ASN A 1 92 ? 13.937 4.318 -24.365 1.00 98.00 92 ASN A N 1
ATOM 722 C CA . ASN A 1 92 ? 15.123 3.832 -25.078 1.00 98.00 92 ASN A CA 1
ATOM 723 C C . ASN A 1 92 ? 15.669 2.514 -24.521 1.00 98.00 92 ASN A C 1
ATOM 725 O O . ASN A 1 92 ? 16.124 1.671 -25.294 1.00 98.00 92 ASN A O 1
ATOM 729 N N . LYS A 1 93 ? 15.627 2.306 -23.199 1.00 97.62 93 LYS A N 1
ATOM 730 C CA . LYS A 1 93 ? 16.027 1.019 -22.613 1.00 97.62 93 LYS A CA 1
ATOM 731 C C . LYS A 1 93 ? 15.081 -0.103 -23.016 1.00 97.6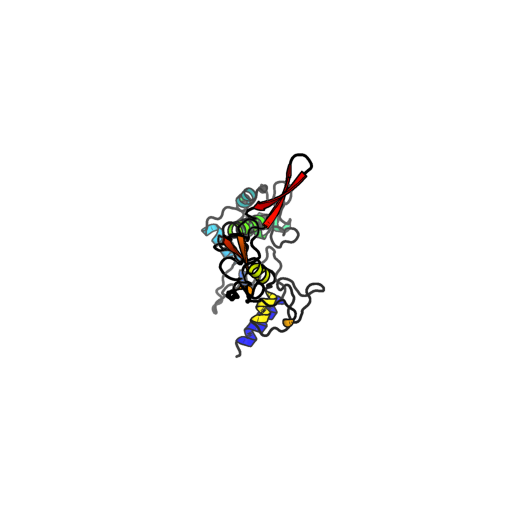2 93 LYS A C 1
ATOM 733 O O . LYS A 1 93 ? 15.560 -1.152 -23.440 1.00 97.62 93 LYS A O 1
ATOM 738 N N . LEU A 1 94 ? 13.772 0.137 -22.998 1.00 98.00 94 LEU A N 1
ATOM 739 C CA . LEU A 1 94 ? 12.791 -0.827 -23.505 1.00 98.00 94 LEU A CA 1
ATOM 740 C C . LEU A 1 94 ? 13.031 -1.142 -24.989 1.00 98.00 94 LEU A C 1
ATOM 742 O O . LEU A 1 94 ? 13.088 -2.314 -25.353 1.00 98.00 94 LEU A O 1
ATOM 746 N N . LYS A 1 95 ? 13.293 -0.122 -25.818 1.00 98.31 95 LYS A N 1
ATOM 747 C CA . LYS A 1 95 ? 13.642 -0.289 -27.241 1.00 98.31 95 LYS A CA 1
ATOM 748 C C . LYS A 1 95 ? 14.873 -1.168 -27.468 1.00 98.31 95 LYS A C 1
ATOM 750 O O . LYS A 1 95 ? 14.964 -1.842 -28.485 1.00 98.31 95 LYS A O 1
ATOM 755 N N . SER A 1 96 ? 15.849 -1.128 -26.561 1.00 98.12 96 SER A N 1
ATOM 756 C CA . SER A 1 96 ? 17.075 -1.926 -26.698 1.00 98.12 96 SER A CA 1
ATOM 757 C C . SER A 1 96 ? 16.884 -3.418 -26.402 1.00 98.12 96 SER A C 1
ATOM 759 O O . SER A 1 96 ? 17.777 -4.203 -26.704 1.00 98.12 96 SER A O 1
ATOM 761 N N . ILE A 1 97 ? 15.747 -3.797 -25.808 1.00 97.44 97 ILE A N 1
ATOM 762 C CA . ILE A 1 97 ? 15.466 -5.159 -25.333 1.00 97.44 97 ILE A CA 1
ATOM 763 C C . ILE A 1 97 ? 14.330 -5.797 -26.140 1.00 97.44 97 ILE A C 1
ATOM 765 O O . ILE A 1 97 ? 14.440 -6.949 -26.551 1.00 97.44 97 ILE A O 1
ATOM 769 N N . TYR A 1 98 ? 13.242 -5.057 -26.363 1.00 98.25 98 TYR A N 1
ATOM 770 C CA . TYR A 1 98 ? 12.035 -5.556 -27.019 1.00 98.25 98 TYR A CA 1
ATOM 771 C C . TYR A 1 98 ? 12.002 -5.156 -28.496 1.00 98.25 98 TYR A C 1
ATOM 773 O O . TYR A 1 98 ? 12.395 -4.046 -28.855 1.00 98.25 98 TYR A O 1
ATOM 781 N N . SER A 1 99 ? 11.491 -6.048 -29.350 1.00 98.00 99 SER A N 1
ATOM 782 C CA . SER A 1 99 ? 11.388 -5.792 -30.795 1.00 98.00 99 SER A CA 1
ATOM 783 C C . SER A 1 99 ? 10.233 -4.843 -31.120 1.00 98.00 99 SER A C 1
ATOM 785 O O . SER A 1 99 ? 10.375 -3.963 -31.970 1.00 98.00 99 SER A O 1
ATOM 787 N N . HIS A 1 100 ? 9.111 -4.979 -30.407 1.00 98.38 100 HIS A N 1
ATOM 788 C CA . HIS A 1 100 ? 7.936 -4.122 -30.527 1.00 98.38 100 HIS A CA 1
ATOM 789 C C . HIS A 1 100 ? 7.361 -3.760 -29.141 1.00 98.38 100 HIS A C 1
ATOM 791 O O . HIS A 1 100 ? 7.513 -4.541 -28.201 1.00 98.38 100 HIS A O 1
ATOM 797 N N . PRO A 1 101 ? 6.674 -2.609 -28.959 1.00 98.25 101 PRO A N 1
ATOM 798 C CA . PRO A 1 101 ? 6.013 -2.296 -27.686 1.00 98.25 101 PRO A CA 1
ATOM 799 C C . PRO A 1 101 ? 4.954 -3.317 -27.239 1.00 98.25 101 PRO A C 1
ATOM 801 O O . PRO A 1 101 ? 4.678 -3.424 -26.045 1.00 98.25 101 PRO A O 1
ATOM 804 N N . ASP A 1 102 ? 4.394 -4.086 -28.176 1.00 98.31 102 ASP A N 1
ATOM 805 C CA . ASP A 1 102 ? 3.477 -5.198 -27.878 1.00 98.31 102 ASP A CA 1
ATOM 806 C C . ASP A 1 102 ? 4.175 -6.419 -27.263 1.00 98.31 102 ASP A C 1
ATOM 808 O O . ASP A 1 102 ? 3.492 -7.300 -26.755 1.00 98.31 102 ASP A O 1
ATOM 812 N N . ASP A 1 103 ? 5.509 -6.462 -27.255 1.00 98.19 103 ASP A N 1
ATOM 813 C CA . ASP A 1 103 ? 6.282 -7.543 -26.632 1.00 98.19 103 ASP A CA 1
ATOM 814 C C . ASP A 1 103 ? 6.672 -7.221 -25.181 1.00 98.19 103 ASP A C 1
ATOM 816 O O . ASP A 1 103 ? 7.243 -8.064 -24.491 1.00 98.19 103 ASP A O 1
ATOM 820 N N . ILE A 1 104 ? 6.419 -5.992 -24.713 1.00 98.69 104 ILE A N 1
ATOM 821 C CA . ILE A 1 104 ? 6.855 -5.542 -23.388 1.00 98.69 104 ILE A CA 1
ATOM 822 C C . ILE A 1 104 ? 6.092 -6.321 -22.311 1.00 98.69 104 ILE A C 1
ATOM 824 O O . ILE A 1 104 ? 4.866 -6.222 -22.209 1.00 98.69 104 ILE A O 1
ATO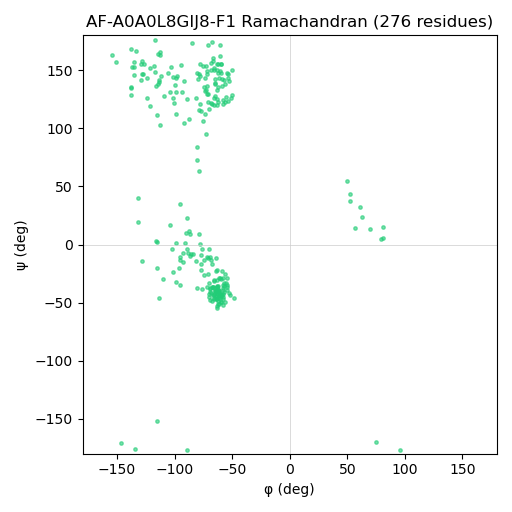M 828 N N . ASP A 1 105 ? 6.822 -7.035 -21.450 1.00 98.69 105 ASP A N 1
ATOM 829 C CA . ASP A 1 105 ? 6.251 -7.670 -20.262 1.00 98.69 105 ASP A CA 1
ATOM 830 C C . ASP A 1 105 ? 5.599 -6.607 -19.355 1.00 98.69 105 ASP A C 1
ATOM 832 O O . ASP A 1 105 ? 6.193 -5.555 -19.091 1.00 98.69 105 ASP A O 1
ATOM 836 N N . LEU A 1 106 ? 4.400 -6.884 -18.820 1.00 98.44 106 LEU A N 1
ATOM 837 C CA . LEU A 1 106 ? 3.664 -5.932 -17.973 1.00 98.44 106 LEU A CA 1
ATOM 838 C C . LEU A 1 106 ? 4.526 -5.384 -16.824 1.00 98.44 106 LEU A C 1
ATOM 840 O O . LEU A 1 106 ? 4.492 -4.184 -16.557 1.00 98.44 106 LEU A O 1
ATOM 844 N N . PHE A 1 107 ? 5.299 -6.249 -16.157 1.00 97.56 107 PHE A N 1
ATOM 845 C CA . PHE A 1 107 ? 6.154 -5.849 -15.038 1.00 97.56 107 PHE A CA 1
ATOM 846 C C . PHE A 1 107 ? 7.179 -4.787 -15.458 1.00 97.56 107 PHE A C 1
ATOM 848 O O . PHE A 1 107 ? 7.267 -3.732 -14.833 1.00 97.56 107 PHE A O 1
ATOM 855 N N . SER A 1 108 ? 7.897 -5.026 -16.560 1.00 97.25 108 SER A N 1
ATOM 856 C CA . SER A 1 108 ? 8.884 -4.084 -17.094 1.00 97.25 108 SER A CA 1
ATOM 857 C C . SER A 1 108 ? 8.242 -2.793 -17.598 1.00 97.25 108 SER A C 1
ATOM 859 O O . SER A 1 108 ? 8.766 -1.711 -17.336 1.00 97.25 108 SER A O 1
ATOM 861 N N . GLY A 1 109 ? 7.113 -2.896 -18.305 1.00 97.50 109 GLY A N 1
ATOM 862 C CA . GLY A 1 109 ? 6.390 -1.744 -18.842 1.00 97.50 109 GLY A CA 1
ATOM 863 C C . GLY A 1 109 ? 5.861 -0.832 -17.739 1.00 97.50 109 GLY A C 1
ATOM 864 O O . GLY A 1 109 ? 6.206 0.349 -17.714 1.00 97.50 109 GLY A O 1
ATOM 865 N N . GLY A 1 110 ? 5.096 -1.391 -16.798 1.00 97.06 110 GLY A N 1
ATOM 866 C CA . GLY A 1 110 ? 4.452 -0.643 -15.718 1.00 97.06 110 GLY A CA 1
ATOM 867 C C . GLY A 1 110 ? 5.430 -0.052 -14.700 1.00 97.06 110 GLY A C 1
ATOM 868 O O . GLY A 1 110 ? 5.225 1.072 -14.254 1.00 97.06 110 GLY A O 1
ATOM 869 N N . LEU A 1 111 ? 6.523 -0.753 -14.365 1.00 95.75 111 LEU A N 1
ATOM 870 C CA . LEU A 1 111 ? 7.542 -0.226 -13.443 1.00 95.75 111 LEU A CA 1
ATOM 871 C C . LEU A 1 111 ? 8.360 0.918 -14.070 1.00 95.75 111 LEU A C 1
ATOM 873 O O . LEU A 1 111 ? 8.904 1.761 -13.364 1.00 95.75 111 LEU A O 1
ATOM 877 N N . SER A 1 112 ? 8.451 0.952 -15.403 1.00 96.50 112 SER A N 1
ATOM 878 C CA . SER A 1 112 ? 9.229 1.963 -16.128 1.00 96.50 112 SER A CA 1
ATOM 879 C C . SER A 1 112 ? 8.463 3.264 -16.401 1.00 96.50 112 SER A C 1
ATOM 881 O O . SER A 1 112 ? 9.071 4.220 -16.900 1.00 96.50 112 SER A O 1
ATOM 883 N N . GLU A 1 113 ? 7.157 3.298 -16.118 1.00 97.31 113 GLU A N 1
ATOM 884 C CA . GLU A 1 113 ? 6.326 4.501 -16.217 1.00 97.31 113 GLU A CA 1
ATOM 885 C C . GLU A 1 113 ? 6.718 5.536 -15.154 1.00 97.31 113 GLU A C 1
ATOM 887 O O . GLU A 1 113 ? 7.140 5.205 -14.046 1.00 97.31 113 GLU A O 1
ATOM 892 N N . ASN A 1 114 ? 6.530 6.815 -15.471 1.00 96.12 114 ASN A N 1
ATOM 893 C CA . ASN A 1 114 ? 6.695 7.884 -14.498 1.00 96.12 114 ASN A CA 1
ATOM 894 C C . ASN A 1 114 ? 5.538 7.854 -13.483 1.00 96.12 114 ASN A C 1
ATOM 896 O O . ASN A 1 114 ? 4.379 7.744 -13.895 1.00 96.12 114 ASN A O 1
ATOM 900 N N . PRO A 1 115 ? 5.808 8.020 -12.175 1.00 96.19 115 PRO A N 1
ATOM 901 C CA . PRO A 1 115 ? 4.755 8.077 -11.172 1.00 96.19 115 PRO A CA 1
ATOM 902 C C . PRO A 1 115 ? 3.726 9.182 -11.436 1.00 96.19 115 PRO A C 1
ATOM 904 O O . PRO A 1 115 ? 4.070 10.303 -11.823 1.00 96.19 115 PRO A O 1
ATOM 907 N N . ILE A 1 116 ? 2.452 8.890 -11.167 1.00 95.94 116 ILE A N 1
ATOM 908 C CA . ILE A 1 116 ? 1.390 9.902 -11.210 1.00 95.94 116 ILE A CA 1
ATOM 909 C C . ILE A 1 116 ? 1.581 10.956 -10.108 1.00 95.94 116 ILE A C 1
ATOM 911 O O . ILE A 1 116 ? 2.189 10.701 -9.066 1.00 95.94 116 ILE A O 1
ATOM 915 N N . ARG A 1 117 ? 1.003 12.151 -10.285 1.00 94.31 117 ARG A N 1
ATOM 916 C CA . ARG A 1 117 ? 1.065 13.211 -9.265 1.00 94.31 117 ARG A CA 1
ATOM 917 C C . ARG A 1 117 ? 0.469 12.720 -7.939 1.00 94.31 117 ARG A C 1
ATOM 919 O O . ARG A 1 117 ? -0.713 12.401 -7.871 1.00 94.31 117 ARG A O 1
ATOM 926 N N . GLY A 1 118 ? 1.281 12.736 -6.883 1.00 91.75 118 GLY A N 1
ATOM 927 C CA . GLY A 1 118 ? 0.880 12.302 -5.540 1.00 91.75 118 GLY A CA 1
ATOM 928 C C . GLY A 1 118 ? 0.873 10.783 -5.334 1.00 91.75 118 GLY A C 1
ATOM 929 O O . GLY A 1 118 ? 0.471 10.337 -4.264 1.00 91.75 118 GLY A O 1
ATOM 930 N N . GLY A 1 119 ? 1.313 10.000 -6.324 1.00 93.31 119 GLY A N 1
ATOM 931 C CA . GLY A 1 119 ? 1.476 8.551 -6.235 1.00 93.31 119 GLY A CA 1
ATOM 932 C C . GLY A 1 119 ? 2.930 8.114 -6.413 1.00 93.31 119 GLY A C 1
ATOM 933 O O . GLY A 1 119 ? 3.812 8.924 -6.689 1.00 93.31 119 GLY A O 1
ATOM 934 N N . ILE A 1 120 ? 3.163 6.811 -6.253 1.00 94.81 120 ILE A N 1
ATOM 935 C CA . ILE A 1 120 ? 4.484 6.169 -6.387 1.00 94.81 120 ILE A CA 1
ATOM 936 C C . ILE A 1 120 ? 4.553 5.179 -7.558 1.00 94.81 120 ILE A C 1
ATOM 938 O O . ILE A 1 120 ? 5.564 4.523 -7.755 1.00 94.81 120 ILE A O 1
ATOM 942 N N . VAL A 1 121 ? 3.471 5.045 -8.326 1.00 96.69 121 VAL A N 1
ATOM 943 C CA . VAL A 1 121 ? 3.384 4.159 -9.494 1.00 96.69 121 VAL A CA 1
ATOM 944 C C . VAL A 1 121 ? 2.868 4.933 -10.699 1.00 96.69 121 VAL A C 1
ATOM 946 O O . VAL A 1 121 ? 2.183 5.951 -10.539 1.00 96.69 121 VAL A O 1
ATOM 949 N N . GLY A 1 122 ? 3.194 4.451 -11.896 1.00 97.06 122 GLY A N 1
ATOM 950 C CA . GLY A 1 122 ? 2.682 5.010 -13.140 1.00 97.06 122 GLY A CA 1
ATOM 951 C C . GLY A 1 122 ? 1.195 4.727 -13.388 1.00 97.06 122 GLY A C 1
ATOM 952 O O . GLY A 1 122 ? 0.567 3.975 -12.630 1.00 97.06 122 GLY A O 1
ATOM 953 N N . PRO A 1 123 ? 0.606 5.347 -14.426 1.00 97.69 123 PRO A N 1
ATOM 954 C CA . PRO A 1 123 ? -0.818 5.242 -14.741 1.00 97.69 123 PRO A CA 1
ATOM 955 C C . PRO A 1 123 ? -1.350 3.808 -14.856 1.00 97.69 123 PRO A C 1
ATOM 957 O O . PRO A 1 123 ? -2.429 3.517 -14.331 1.00 97.69 123 PRO A O 1
ATOM 960 N N . THR A 1 124 ? -0.611 2.895 -15.492 1.00 98.06 124 THR A N 1
ATOM 961 C CA . THR A 1 124 ? -1.073 1.517 -15.722 1.00 98.06 124 THR A CA 1
ATOM 962 C C . THR A 1 124 ? -1.186 0.756 -14.406 1.00 98.06 124 THR A C 1
ATOM 964 O O . THR A 1 124 ? -2.235 0.182 -14.102 1.00 98.06 124 THR A O 1
ATOM 967 N N . PHE A 1 125 ? -0.154 0.806 -13.560 1.00 98.19 125 PHE A N 1
ATOM 968 C CA . PHE A 1 125 ? -0.222 0.177 -12.239 1.00 98.19 125 PHE A CA 1
ATOM 969 C C . PHE A 1 125 ? -1.172 0.897 -11.286 1.00 98.19 125 PHE A C 1
ATOM 971 O O . PHE A 1 125 ? -1.856 0.219 -10.525 1.00 98.19 125 PHE A O 1
ATOM 978 N N . ALA A 1 126 ? -1.314 2.222 -11.364 1.00 98.06 126 ALA A N 1
ATOM 979 C CA . ALA A 1 126 ? -2.336 2.940 -10.604 1.00 98.06 126 ALA A CA 1
ATOM 980 C C . ALA A 1 126 ? -3.751 2.435 -10.940 1.00 98.06 126 ALA A C 1
ATOM 982 O O . ALA A 1 126 ? -4.551 2.195 -10.034 1.00 98.06 126 ALA A O 1
ATOM 983 N N . CYS A 1 127 ? -4.046 2.216 -12.225 1.00 98.44 127 CYS A N 1
ATOM 984 C CA . CYS A 1 127 ? -5.311 1.644 -12.678 1.00 98.44 127 CYS A CA 1
ATOM 985 C C . CYS A 1 127 ? -5.515 0.209 -12.166 1.00 98.44 127 CYS A C 1
ATOM 987 O O . CYS A 1 127 ? -6.546 -0.073 -11.552 1.00 98.44 127 CYS A O 1
ATOM 989 N N . ILE A 1 128 ? -4.546 -0.689 -12.378 1.00 98.56 128 ILE A N 1
ATOM 990 C CA . ILE A 1 128 ? -4.657 -2.104 -11.981 1.00 98.56 128 ILE A CA 1
ATOM 991 C C . ILE A 1 128 ? -4.815 -2.229 -10.462 1.00 98.56 128 ILE A C 1
ATOM 993 O O . ILE A 1 128 ? -5.764 -2.853 -9.983 1.00 98.56 128 ILE A O 1
ATOM 997 N N . ILE A 1 129 ? -3.927 -1.585 -9.700 1.00 98.44 129 ILE A N 1
ATOM 998 C CA . ILE A 1 129 ? -3.941 -1.601 -8.234 1.00 98.44 129 ILE A CA 1
ATOM 999 C C . ILE A 1 129 ? -5.240 -0.970 -7.721 1.00 98.44 129 ILE A C 1
ATOM 1001 O O . ILE A 1 129 ? -5.935 -1.572 -6.904 1.00 98.44 129 ILE A O 1
ATOM 1005 N N . GLY A 1 130 ? -5.613 0.208 -8.228 1.00 98.25 130 GLY A N 1
ATOM 1006 C CA . GLY A 1 130 ? -6.815 0.923 -7.799 1.00 98.25 130 GLY A CA 1
ATOM 1007 C C . GLY A 1 130 ? -8.103 0.140 -8.058 1.00 98.25 130 GLY A C 1
ATOM 1008 O O . GLY A 1 130 ? -8.950 0.036 -7.167 1.00 98.25 130 GLY A O 1
ATOM 1009 N N . ARG A 1 131 ? -8.238 -0.469 -9.243 1.00 98.31 131 ARG A N 1
ATOM 1010 C CA . ARG A 1 131 ? -9.380 -1.336 -9.569 1.00 98.31 131 ARG A CA 1
ATOM 1011 C C . ARG A 1 131 ? -9.402 -2.574 -8.674 1.00 98.31 131 ARG A C 1
ATOM 1013 O O . ARG A 1 131 ? -10.453 -2.881 -8.119 1.00 98.31 131 ARG A O 1
ATOM 1020 N N . GLN A 1 132 ? -8.264 -3.234 -8.452 1.00 98.50 132 GLN A N 1
ATOM 1021 C CA . GLN A 1 132 ? -8.199 -4.403 -7.570 1.00 98.50 132 GLN A CA 1
ATOM 1022 C C . GLN A 1 132 ? -8.592 -4.058 -6.123 1.00 98.50 132 GLN A C 1
ATOM 1024 O O . GLN A 1 132 ? -9.413 -4.760 -5.532 1.00 98.50 132 GLN A O 1
ATOM 1029 N N . PHE A 1 133 ? -8.075 -2.956 -5.564 1.00 98.56 133 PHE A N 1
ATOM 1030 C CA . PHE A 1 133 ? -8.447 -2.489 -4.223 1.00 98.56 133 PHE A CA 1
ATOM 1031 C C . PHE A 1 133 ? -9.929 -2.101 -4.124 1.00 98.56 133 PHE A C 1
ATOM 1033 O O . PHE A 1 133 ? -10.567 -2.351 -3.100 1.00 98.56 133 PHE A O 1
ATOM 1040 N N . ASN A 1 134 ? -10.505 -1.523 -5.182 1.00 98.38 134 ASN A N 1
ATOM 1041 C CA . ASN A 1 134 ? -11.936 -1.236 -5.231 1.00 98.38 134 ASN A CA 1
ATOM 1042 C C . ASN A 1 134 ? -12.774 -2.523 -5.198 1.00 98.38 134 ASN A C 1
ATOM 1044 O O . ASN A 1 134 ? -13.704 -2.615 -4.397 1.00 98.38 134 ASN A O 1
ATOM 1048 N N . LEU A 1 135 ? -12.415 -3.521 -6.011 1.00 98.25 135 LEU A N 1
ATOM 1049 C CA . LEU A 1 135 ? -13.134 -4.793 -6.083 1.00 98.25 135 LEU A CA 1
ATOM 1050 C C . LEU A 1 135 ? -13.125 -5.528 -4.741 1.00 98.25 135 LEU A C 1
ATOM 1052 O O . LEU A 1 135 ? -14.186 -5.956 -4.290 1.00 98.25 135 LEU A O 1
ATOM 1056 N N . ILE A 1 136 ? -11.972 -5.624 -4.069 1.00 97.94 136 ILE A N 1
ATOM 1057 C CA . ILE A 1 136 ? -11.910 -6.272 -2.748 1.00 97.94 136 ILE A CA 1
ATOM 1058 C C . ILE A 1 136 ? -12.677 -5.470 -1.691 1.00 97.94 136 ILE A C 1
ATOM 1060 O O . ILE A 1 136 ? -13.359 -6.066 -0.869 1.00 97.94 136 ILE A O 1
ATOM 1064 N N . LYS A 1 137 ? -12.650 -4.130 -1.737 1.00 97.19 137 LYS A N 1
ATOM 1065 C CA . LYS A 1 137 ? -13.400 -3.287 -0.794 1.00 97.19 137 LYS A CA 1
ATOM 1066 C C . LYS A 1 137 ? -14.915 -3.430 -0.967 1.00 97.19 137 LYS A C 1
ATOM 1068 O O . LYS A 1 137 ? -15.642 -3.533 0.015 1.00 97.19 137 LYS A O 1
ATOM 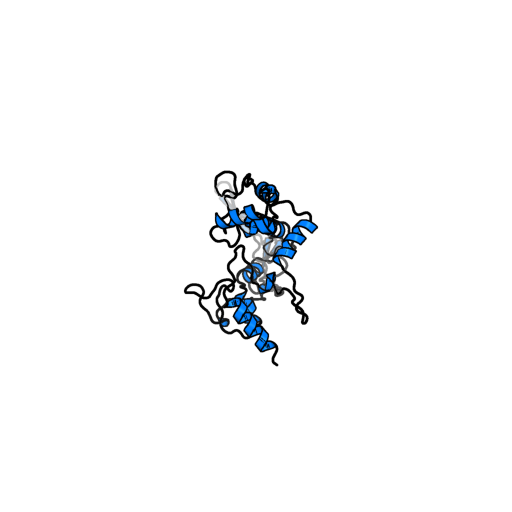1073 N N . VAL A 1 138 ? -15.410 -3.376 -2.203 1.00 96.75 138 VAL A N 1
ATOM 1074 C CA . VAL A 1 138 ? -16.855 -3.380 -2.497 1.00 96.75 138 VAL A CA 1
ATOM 1075 C C . VAL A 1 138 ? -17.437 -4.795 -2.441 1.00 96.75 138 VAL A C 1
ATOM 1077 O O . VAL A 1 138 ? -18.569 -4.977 -1.977 1.00 96.75 138 VAL A O 1
ATOM 1080 N N . GLY A 1 139 ? -16.664 -5.779 -2.907 1.00 96.62 139 GLY A N 1
ATOM 1081 C CA . GLY A 1 139 ? -17.043 -7.188 -2.969 1.00 96.62 139 GLY A CA 1
ATOM 1082 C C . GLY A 1 139 ? -16.969 -7.921 -1.630 1.00 96.62 139 GLY A C 1
ATOM 1083 O O . GLY A 1 139 ? -17.586 -8.976 -1.489 1.00 96.62 139 GLY A O 1
ATOM 1084 N N . ASP A 1 140 ? -16.272 -7.372 -0.633 1.00 97.31 140 ASP A N 1
ATOM 1085 C CA . ASP A 1 140 ? -16.196 -7.976 0.693 1.00 97.31 140 ASP A CA 1
ATOM 1086 C C . ASP A 1 140 ? -17.462 -7.697 1.517 1.00 97.31 140 ASP A C 1
ATOM 1088 O O . ASP A 1 140 ? -17.779 -6.565 1.897 1.00 97.31 140 ASP A O 1
ATOM 1092 N N . ARG A 1 141 ? -18.191 -8.773 1.831 1.00 95.88 141 ARG A N 1
ATOM 1093 C CA . ARG A 1 141 ? -19.365 -8.740 2.712 1.00 95.88 141 ARG A CA 1
ATOM 1094 C C . ARG A 1 141 ? -19.019 -8.255 4.123 1.00 95.88 141 ARG A C 1
ATOM 1096 O O . ARG A 1 141 ? -19.882 -7.674 4.774 1.00 95.88 141 ARG A O 1
ATOM 1103 N N . PHE A 1 142 ? -17.791 -8.494 4.571 1.00 96.69 142 PHE A N 1
ATOM 1104 C CA . PHE A 1 142 ? -17.275 -8.137 5.888 1.00 96.69 142 PHE A CA 1
ATOM 1105 C C . PHE A 1 142 ? -16.355 -6.913 5.862 1.00 96.69 142 PHE A C 1
ATOM 1107 O O . PHE A 1 142 ? -15.657 -6.660 6.846 1.00 96.69 142 PHE A O 1
ATOM 1114 N N . TRP A 1 143 ? -16.379 -6.119 4.782 1.00 97.25 143 TRP A N 1
ATOM 1115 C CA . TRP A 1 143 ? -15.695 -4.829 4.771 1.00 97.25 143 TRP A CA 1
ATOM 1116 C C . TRP A 1 143 ? -16.103 -4.024 6.008 1.00 97.25 143 TRP A C 1
ATOM 1118 O O . TRP A 1 143 ? -17.293 -3.819 6.246 1.00 97.25 143 TRP A O 1
ATOM 1128 N N . TYR A 1 144 ? -15.134 -3.554 6.795 1.00 95.69 144 TYR A N 1
ATOM 1129 C CA . TYR A 1 144 ? -15.418 -3.058 8.145 1.00 95.69 144 TYR A CA 1
ATOM 1130 C C . TYR A 1 144 ? -16.404 -1.878 8.173 1.00 95.69 144 TYR A C 1
ATOM 1132 O O . TYR A 1 144 ? -17.175 -1.766 9.115 1.00 95.69 144 TYR A O 1
ATOM 1140 N N . GLU A 1 145 ? -16.453 -1.034 7.134 1.00 95.62 145 GLU A N 1
ATOM 1141 C CA . GLU A 1 145 ? -17.409 0.088 7.042 1.00 95.62 145 GLU A CA 1
ATOM 1142 C C . GLU A 1 145 ? -18.772 -0.292 6.444 1.00 95.62 145 GLU A C 1
ATOM 1144 O O . GLU A 1 145 ? -19.568 0.585 6.096 1.00 95.62 145 GLU A O 1
ATOM 1149 N N . ARG A 1 146 ? -19.048 -1.583 6.247 1.00 93.88 146 ARG A N 1
ATOM 1150 C CA . ARG A 1 146 ? -20.325 -2.042 5.703 1.00 93.88 146 ARG A CA 1
ATOM 1151 C C . ARG A 1 146 ? -21.451 -1.672 6.667 1.00 93.88 146 ARG A C 1
ATOM 1153 O O . ARG A 1 146 ? -21.489 -2.136 7.802 1.00 93.88 146 ARG A O 1
ATOM 1160 N N . ASN A 1 147 ? -22.401 -0.873 6.188 1.00 92.38 147 ASN A N 1
ATOM 1161 C CA . ASN A 1 147 ? -23.616 -0.549 6.931 1.00 92.38 147 ASN A CA 1
ATOM 1162 C C . ASN A 1 147 ? -24.641 -1.685 6.795 1.00 92.38 147 ASN A C 1
ATOM 1164 O O . ASN A 1 147 ? -25.610 -1.575 6.044 1.00 92.38 147 ASN A O 1
ATOM 1168 N N . ASP A 1 148 ? -24.373 -2.799 7.470 1.00 91.25 148 ASP A N 1
ATOM 1169 C CA . ASP A 1 148 ? -25.245 -3.969 7.518 1.00 91.25 148 ASP A CA 1
ATOM 1170 C C . ASP A 1 148 ? -25.566 -4.311 8.984 1.00 91.25 148 ASP A C 1
ATOM 1172 O O . ASP A 1 148 ? -24.643 -4.477 9.777 1.00 91.25 148 ASP A O 1
ATOM 1176 N N . PRO A 1 149 ? -26.845 -4.431 9.380 1.00 88.25 149 PRO A N 1
ATOM 1177 C CA . PRO A 1 149 ? -27.223 -4.654 10.777 1.00 88.25 149 PRO A CA 1
ATOM 1178 C C . PRO A 1 149 ? -26.892 -6.059 11.305 1.00 88.25 149 PRO A C 1
ATOM 1180 O O . PRO A 1 149 ? -26.997 -6.290 12.507 1.00 88.25 149 PRO A O 1
ATOM 1183 N N . THR A 1 150 ? -26.535 -7.004 10.433 1.00 89.69 150 THR A N 1
ATOM 1184 C CA . THR A 1 150 ? -26.212 -8.389 10.802 1.00 89.69 150 THR A CA 1
ATOM 1185 C C . THR A 1 150 ? -24.713 -8.643 10.904 1.00 89.69 150 THR A C 1
ATOM 1187 O O . THR A 1 150 ? -24.299 -9.459 11.726 1.00 89.69 150 THR A O 1
ATOM 1190 N N . VAL A 1 151 ? -23.898 -7.961 10.090 1.00 93.31 151 VAL A N 1
ATOM 1191 C CA . VAL A 1 151 ? -22.440 -8.187 10.037 1.00 93.31 151 VAL A CA 1
ATOM 1192 C C . VAL A 1 151 ? -21.580 -6.940 10.190 1.00 93.31 151 VAL A C 1
ATOM 1194 O O . VAL A 1 151 ? -20.377 -7.065 10.401 1.00 93.31 151 VAL A O 1
ATOM 1197 N N . GLY A 1 152 ? -22.166 -5.753 10.060 1.00 92.69 152 GLY A N 1
ATOM 1198 C CA . GLY A 1 152 ? -21.459 -4.488 10.183 1.00 92.69 152 GLY A CA 1
ATOM 1199 C C . GLY A 1 152 ? -21.186 -4.108 11.635 1.00 92.69 152 GLY A C 1
ATOM 1200 O O . GLY A 1 152 ? -21.898 -4.506 12.559 1.00 92.69 152 GLY A O 1
ATOM 1201 N N . PHE A 1 153 ? -20.157 -3.286 11.832 1.00 94.19 153 PHE A N 1
ATOM 1202 C CA . PHE A 1 153 ? -19.910 -2.639 13.115 1.00 94.19 153 PHE A CA 1
ATOM 1203 C C . PHE A 1 153 ? -20.945 -1.540 13.386 1.00 94.19 153 PHE A C 1
ATOM 1205 O O . PHE A 1 153 ? -21.430 -0.863 12.478 1.00 94.19 153 PHE A O 1
ATOM 1212 N N . THR A 1 154 ? -21.249 -1.313 14.664 1.00 91.00 154 THR A N 1
ATOM 1213 C CA . THR A 1 154 ? -22.028 -0.139 15.087 1.00 91.00 154 THR A CA 1
ATOM 1214 C C . THR A 1 154 ? -21.235 1.152 14.854 1.00 91.00 154 THR A C 1
ATOM 1216 O O . THR A 1 154 ? -20.008 1.128 14.774 1.00 91.00 154 THR A O 1
ATOM 1219 N N . LEU A 1 155 ? -21.907 2.308 14.809 1.00 90.88 155 LEU A N 1
ATOM 1220 C CA . LEU A 1 155 ? -21.222 3.599 14.637 1.00 90.88 155 LEU A CA 1
ATOM 1221 C C . LEU A 1 155 ? -20.166 3.856 15.727 1.00 90.88 155 LEU A C 1
ATOM 1223 O O . LEU A 1 155 ? -19.053 4.252 15.406 1.00 90.88 155 LEU A O 1
ATOM 1227 N N . ASN A 1 156 ? -20.465 3.521 16.986 1.00 89.06 156 ASN A N 1
ATOM 1228 C CA . ASN A 1 156 ? -19.511 3.669 18.090 1.00 89.06 156 ASN A CA 1
ATOM 1229 C C . ASN A 1 156 ? -18.261 2.795 17.898 1.00 89.06 156 ASN A C 1
ATOM 1231 O O . ASN A 1 156 ? -17.153 3.218 18.208 1.00 89.06 156 ASN A O 1
ATOM 1235 N N . GLN A 1 157 ? -18.432 1.574 17.384 1.00 92.88 157 GLN A N 1
ATOM 1236 C CA . GLN A 1 157 ? -17.318 0.680 17.064 1.00 92.88 157 GLN A CA 1
ATOM 1237 C C . GLN A 1 157 ? -16.512 1.206 15.867 1.00 92.88 157 GLN A C 1
ATOM 1239 O O . GLN A 1 157 ? -15.283 1.195 15.895 1.00 92.88 157 GLN A O 1
ATOM 1244 N N . LEU A 1 158 ? -17.185 1.722 14.833 1.00 95.06 158 LEU A N 1
ATOM 1245 C CA . LEU A 1 158 ? -16.531 2.331 13.672 1.00 95.06 158 LEU A CA 1
ATOM 1246 C C . LEU A 1 158 ? -15.698 3.554 14.043 1.00 95.06 158 LEU A C 1
ATOM 1248 O O . LEU A 1 158 ? -14.602 3.709 13.508 1.00 95.06 158 LEU A O 1
ATOM 1252 N N . ASP A 1 159 ? -16.179 4.391 14.958 1.00 93.75 159 ASP A N 1
ATOM 1253 C CA . ASP A 1 159 ? -15.431 5.555 15.432 1.00 93.75 159 ASP A CA 1
ATOM 1254 C C . ASP A 1 159 ? -14.119 5.128 16.109 1.00 93.75 159 ASP A C 1
ATOM 1256 O O . ASP A 1 159 ? -13.068 5.705 15.822 1.00 93.75 159 ASP A O 1
ATOM 1260 N N . GLN A 1 160 ? -14.140 4.044 16.898 1.00 94.25 160 GLN A N 1
ATOM 1261 C CA . GLN A 1 160 ? -12.932 3.457 17.497 1.00 94.25 160 GLN A CA 1
ATOM 1262 C C . GLN A 1 160 ? -11.965 2.883 16.452 1.00 94.25 160 GLN A C 1
ATOM 1264 O O . GLN A 1 160 ? -10.751 3.065 16.554 1.00 94.25 160 GLN A O 1
ATOM 1269 N N . ILE A 1 161 ? -12.478 2.231 15.405 1.00 95.62 161 ILE A N 1
ATOM 1270 C CA . ILE A 1 161 ? -11.635 1.723 14.313 1.00 95.62 161 ILE A CA 1
ATOM 1271 C C . ILE A 1 161 ? -10.997 2.888 13.543 1.00 95.62 161 ILE A C 1
ATOM 1273 O O . ILE A 1 161 ? -9.789 2.883 13.315 1.00 95.62 161 ILE A O 1
ATOM 1277 N N . ARG A 1 162 ? -11.770 3.920 13.190 1.00 95.19 162 ARG A N 1
ATOM 1278 C CA . ARG A 1 162 ? -11.315 5.055 12.366 1.00 95.19 162 ARG A CA 1
ATOM 1279 C C . ARG A 1 162 ? -10.260 5.931 13.033 1.00 95.19 162 ARG A C 1
ATOM 1281 O O . ARG A 1 162 ? -9.421 6.487 12.334 1.00 95.19 162 ARG A O 1
ATOM 1288 N N . GLN A 1 163 ? -10.286 6.058 14.358 1.00 93.69 163 GLN A N 1
ATOM 1289 C CA . GLN A 1 163 ? -9.256 6.802 15.093 1.00 93.69 163 GLN A CA 1
ATOM 1290 C C . GLN A 1 163 ? -7.936 6.024 15.256 1.00 93.69 163 GLN A C 1
ATOM 1292 O O . GLN A 1 163 ? -6.950 6.590 15.728 1.00 93.69 163 GLN A O 1
ATOM 1297 N N . THR A 1 164 ? -7.902 4.734 14.900 1.00 94.25 164 THR A N 1
ATOM 1298 C CA . THR A 1 164 ? -6.705 3.897 15.041 1.00 94.25 164 THR A CA 1
ATOM 1299 C C . THR A 1 164 ? -5.657 4.274 14.001 1.00 94.25 164 THR A C 1
ATOM 1301 O O . THR A 1 164 ? -5.951 4.359 12.812 1.00 94.25 164 THR A O 1
ATOM 1304 N N . SER A 1 165 ? -4.405 4.430 14.432 1.00 96.38 165 SER A N 1
ATOM 1305 C CA . SER A 1 165 ? -3.255 4.585 13.537 1.00 96.38 165 SER A CA 1
ATOM 1306 C C . SER A 1 165 ? -2.262 3.438 13.709 1.00 96.38 165 SER A C 1
ATOM 1308 O O . SER A 1 165 ? -2.149 2.855 14.790 1.00 96.38 165 SER A O 1
ATOM 1310 N N . LEU A 1 166 ? -1.488 3.137 12.659 1.00 97.06 166 LEU A N 1
ATOM 1311 C CA . LEU A 1 166 ? -0.396 2.162 12.749 1.00 97.06 166 LEU A CA 1
ATOM 1312 C C . LEU A 1 166 ? 0.624 2.568 13.829 1.00 97.06 166 LEU A C 1
ATOM 1314 O O . LEU A 1 166 ? 1.107 1.713 14.565 1.00 97.06 166 LEU A O 1
ATOM 1318 N N . SER A 1 167 ? 0.861 3.869 14.017 1.00 97.31 167 SER A N 1
ATOM 1319 C CA . SER A 1 167 ? 1.693 4.384 15.107 1.00 97.31 167 SER A CA 1
ATOM 1320 C C . SER A 1 167 ? 1.152 4.031 16.496 1.00 97.31 167 SER A C 1
ATOM 1322 O O . SER A 1 167 ? 1.924 3.623 17.361 1.00 97.31 167 SER A O 1
ATOM 1324 N N . ALA A 1 168 ? -0.164 4.135 16.720 1.00 96.44 168 ALA A N 1
ATOM 1325 C CA . ALA A 1 168 ? -0.780 3.746 17.991 1.00 96.44 168 ALA A CA 1
ATOM 1326 C C . ALA A 1 168 ? -0.671 2.228 18.233 1.00 96.44 168 ALA A C 1
ATOM 1328 O O . ALA A 1 168 ? -0.399 1.794 19.357 1.00 96.44 168 ALA A O 1
ATOM 1329 N N . ILE A 1 169 ? -0.808 1.421 17.172 1.00 96.12 169 ILE A N 1
ATOM 1330 C CA . ILE A 1 169 ? -0.614 -0.036 17.228 1.00 96.12 169 ILE A CA 1
ATOM 1331 C C . ILE A 1 169 ? 0.834 -0.362 17.612 1.00 96.12 169 ILE A C 1
ATOM 1333 O O . ILE A 1 169 ? 1.054 -1.160 18.522 1.00 96.12 169 ILE A O 1
ATOM 1337 N N . ILE A 1 170 ? 1.815 0.288 16.981 1.00 96.38 170 ILE A N 1
ATOM 1338 C CA . ILE A 1 170 ? 3.238 0.115 17.299 1.00 96.38 170 ILE A CA 1
ATOM 1339 C C . ILE A 1 170 ? 3.520 0.487 18.760 1.00 96.38 170 ILE A C 1
ATOM 1341 O O . ILE A 1 170 ? 4.107 -0.319 19.481 1.00 96.38 170 ILE A O 1
ATOM 1345 N N . CYS A 1 171 ? 3.056 1.649 19.230 1.00 96.12 171 CYS A N 1
ATOM 1346 C CA . CYS A 1 171 ? 3.223 2.082 20.623 1.00 96.12 171 CYS A CA 1
ATOM 1347 C C . CYS A 1 171 ? 2.640 1.090 21.640 1.00 96.12 171 CYS A C 1
ATOM 1349 O O . CYS A 1 171 ? 3.187 0.922 22.722 1.00 96.12 171 CYS A O 1
ATOM 1351 N N . THR A 1 172 ? 1.525 0.435 21.310 1.00 94.94 172 THR A N 1
ATOM 1352 C CA . THR A 1 172 ? 0.859 -0.505 22.227 1.00 94.94 172 THR A CA 1
ATOM 1353 C C . THR A 1 172 ? 1.581 -1.857 22.305 1.00 94.94 172 THR A C 1
ATOM 1355 O O . THR A 1 172 ? 1.428 -2.575 23.289 1.00 94.94 172 THR A O 1
ATOM 1358 N N . ASN A 1 173 ? 2.374 -2.212 21.287 1.00 94.50 173 ASN A N 1
ATOM 1359 C CA . ASN A 1 173 ? 2.982 -3.541 21.142 1.00 94.50 173 ASN A CA 1
ATOM 1360 C C . ASN A 1 173 ? 4.523 -3.542 21.203 1.00 94.50 173 ASN A C 1
ATOM 1362 O O . ASN A 1 173 ? 5.136 -4.594 21.032 1.00 94.50 173 ASN A O 1
ATOM 1366 N N . THR A 1 174 ? 5.159 -2.392 21.437 1.00 94.12 174 THR A N 1
ATOM 1367 C CA . THR A 1 174 ? 6.627 -2.234 21.494 1.00 94.12 174 THR A CA 1
ATOM 1368 C C . THR A 1 174 ? 7.021 -1.313 22.650 1.00 94.12 174 THR A C 1
ATOM 1370 O O . THR A 1 174 ? 6.168 -0.616 23.196 1.00 94.12 174 THR A O 1
ATOM 1373 N N . ASN A 1 175 ? 8.309 -1.240 23.012 1.00 93.38 175 ASN A N 1
ATOM 1374 C CA . ASN A 1 175 ? 8.789 -0.245 23.991 1.00 93.38 175 ASN A CA 1
ATOM 1375 C C . ASN A 1 175 ? 9.211 1.083 23.335 1.00 93.38 175 ASN A C 1
ATOM 1377 O O . ASN A 1 175 ? 10.038 1.828 23.871 1.00 93.38 175 ASN A O 1
ATOM 1381 N N . ILE A 1 176 ? 8.701 1.391 22.139 1.00 93.88 176 ILE A N 1
ATOM 1382 C CA . ILE A 1 176 ? 8.902 2.698 21.511 1.00 93.88 176 ILE A CA 1
ATOM 1383 C C . ILE A 1 176 ? 8.073 3.726 22.288 1.00 93.88 176 ILE A C 1
ATOM 1385 O O . ILE A 1 176 ? 6.868 3.576 22.424 1.00 93.88 176 ILE A O 1
ATOM 1389 N N . SER A 1 177 ? 8.719 4.775 22.804 1.00 95.12 177 SER A N 1
ATOM 1390 C CA . SER A 1 177 ? 8.063 5.819 23.609 1.00 95.12 177 SER A CA 1
ATOM 1391 C C . SER A 1 177 ? 7.669 7.058 22.806 1.00 95.12 177 SER A C 1
ATOM 1393 O O . SER A 1 177 ? 6.822 7.844 23.241 1.00 95.12 177 SER A O 1
ATOM 1395 N N . ARG A 1 178 ? 8.290 7.257 21.637 1.00 96.81 178 ARG A N 1
ATOM 1396 C CA . ARG A 1 178 ? 8.011 8.374 20.735 1.00 96.81 178 ARG A CA 1
ATOM 1397 C C . ARG A 1 178 ? 7.965 7.910 19.290 1.00 96.81 178 ARG A C 1
ATOM 1399 O O . ARG A 1 178 ? 8.863 7.203 18.848 1.00 96.81 178 ARG A O 1
ATOM 1406 N N . ILE A 1 179 ? 6.953 8.363 18.562 1.00 97.31 179 ILE A N 1
ATOM 1407 C CA . ILE A 1 179 ? 6.718 8.015 17.159 1.00 97.31 179 ILE A CA 1
ATOM 1408 C C . ILE A 1 179 ? 5.991 9.166 16.462 1.00 97.31 179 ILE A C 1
ATOM 1410 O O . ILE A 1 179 ? 5.339 9.988 17.109 1.00 97.31 179 ILE A O 1
ATOM 1414 N N . GLN A 1 180 ? 6.103 9.257 15.146 1.00 97.25 180 GLN A N 1
ATOM 1415 C CA . GLN A 1 180 ? 5.328 10.193 14.345 1.00 97.25 180 GLN A CA 1
ATOM 1416 C C . GLN A 1 180 ? 3.846 9.768 14.262 1.00 97.25 180 GLN A C 1
ATOM 1418 O O . GLN A 1 180 ? 3.560 8.568 14.233 1.00 97.25 180 GLN A O 1
ATOM 1423 N N . PRO A 1 181 ? 2.883 10.706 14.190 1.00 96.62 181 PRO A N 1
ATOM 1424 C CA . PRO A 1 181 ? 1.462 10.374 14.060 1.00 96.62 181 PRO A CA 1
AT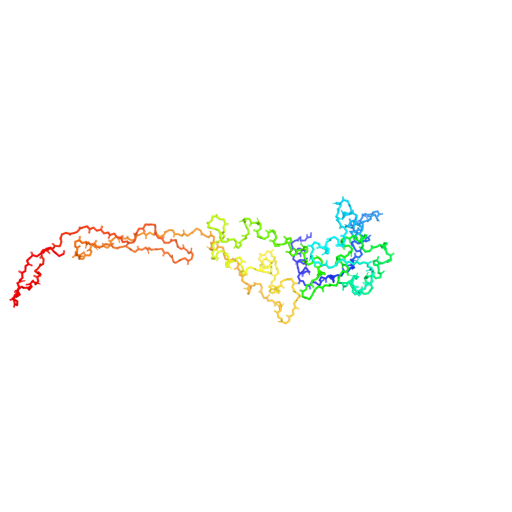OM 1425 C C . PRO A 1 181 ? 1.111 9.522 12.830 1.00 96.62 181 PRO A C 1
ATOM 1427 O O . PRO A 1 181 ? 0.263 8.638 12.933 1.00 96.62 181 PRO A O 1
ATOM 1430 N N . ASN A 1 182 ? 1.768 9.756 11.687 1.00 96.69 182 ASN A N 1
ATOM 1431 C CA . ASN A 1 182 ? 1.638 8.939 10.480 1.00 96.69 182 ASN A CA 1
ATOM 1432 C C . ASN A 1 182 ? 2.950 8.194 10.194 1.00 96.69 182 ASN A C 1
ATOM 1434 O O . ASN A 1 182 ? 3.893 8.787 9.669 1.00 96.69 182 ASN A O 1
ATOM 1438 N N . SER A 1 183 ? 3.000 6.898 10.512 1.00 96.56 183 SER A N 1
ATOM 1439 C CA . SER A 1 183 ? 4.193 6.052 10.364 1.00 96.56 183 SER A CA 1
ATOM 1440 C C . SER A 1 183 ? 4.598 5.748 8.918 1.00 96.56 183 SER A C 1
ATOM 1442 O O . SER A 1 183 ? 5.688 5.233 8.711 1.00 96.56 183 SER A O 1
ATOM 1444 N N . PHE A 1 184 ? 3.761 6.058 7.921 1.00 95.44 184 PHE A N 1
ATOM 1445 C CA . PHE A 1 184 ? 4.134 5.922 6.505 1.00 95.44 184 PHE A CA 1
ATOM 1446 C C . PHE A 1 184 ? 4.959 7.104 5.989 1.00 95.44 184 PHE A C 1
ATOM 1448 O O . PHE A 1 184 ? 5.524 7.033 4.901 1.00 95.44 184 PHE A O 1
ATOM 1455 N N . LEU A 1 185 ? 4.996 8.209 6.736 1.00 94.94 185 LEU A N 1
ATOM 1456 C CA . LEU A 1 185 ? 5.734 9.409 6.371 1.00 94.94 185 LEU A CA 1
ATOM 1457 C C . LEU A 1 185 ? 6.900 9.610 7.333 1.00 94.94 185 LEU A C 1
ATOM 1459 O O . LEU A 1 185 ? 6.784 9.375 8.538 1.00 94.94 185 LEU A O 1
ATOM 1463 N N . LEU A 1 186 ? 8.007 10.124 6.803 1.00 94.44 186 LEU A N 1
ATOM 1464 C CA . LEU A 1 186 ? 9.143 10.534 7.618 1.00 94.44 186 LEU A CA 1
ATOM 1465 C C . LEU A 1 186 ? 8.756 11.687 8.552 1.00 94.44 186 LEU A C 1
ATOM 1467 O O . LEU A 1 186 ? 7.827 12.463 8.288 1.00 94.44 186 LEU A O 1
ATOM 1471 N N . SER A 1 187 ? 9.497 11.810 9.652 1.00 94.06 187 SER A N 1
ATOM 1472 C CA . SER A 1 187 ? 9.317 12.912 10.592 1.00 94.06 187 SER A CA 1
ATOM 1473 C C . SER A 1 187 ? 9.686 14.243 9.935 1.00 94.06 187 SER A C 1
ATOM 1475 O O . SER A 1 187 ? 10.790 14.424 9.426 1.00 94.06 187 SER A O 1
ATOM 1477 N N . ASN A 1 188 ? 8.765 15.201 9.983 1.00 93.69 188 ASN A N 1
ATOM 1478 C CA . ASN A 1 188 ? 8.958 16.572 9.511 1.00 93.69 188 ASN A CA 1
ATOM 1479 C C . ASN A 1 188 ? 8.151 17.546 10.390 1.00 93.69 188 ASN A C 1
ATOM 1481 O O . ASN A 1 188 ? 7.597 17.145 11.413 1.00 93.69 188 ASN A O 1
ATOM 1485 N N . GLY A 1 189 ? 8.055 18.823 10.004 1.00 93.69 189 GLY A N 1
ATOM 1486 C CA . GLY A 1 189 ? 7.323 19.832 10.785 1.00 93.69 189 GLY A CA 1
ATOM 1487 C C . GLY A 1 189 ? 5.863 19.463 11.099 1.00 93.69 189 GLY A C 1
ATOM 1488 O O . GLY A 1 189 ? 5.403 19.710 12.212 1.00 93.69 189 GLY A O 1
ATOM 1489 N N . ASN A 1 190 ? 5.169 18.805 10.164 1.00 94.31 190 ASN A N 1
ATOM 1490 C CA . ASN A 1 190 ? 3.755 18.426 10.288 1.00 94.31 190 ASN A CA 1
ATOM 1491 C C . ASN A 1 190 ? 3.548 16.989 10.798 1.00 94.31 190 ASN A C 1
ATOM 1493 O O . ASN A 1 190 ? 2.432 16.620 11.149 1.00 94.31 190 ASN A O 1
ATOM 1497 N N . ASN A 1 191 ? 4.610 16.183 10.854 1.00 96.44 191 ASN A N 1
ATOM 1498 C CA . ASN A 1 191 ? 4.585 14.781 11.273 1.00 96.44 191 ASN A CA 1
ATOM 1499 C C . ASN A 1 191 ? 5.690 14.487 12.302 1.00 96.44 191 ASN A C 1
ATOM 1501 O O . ASN A 1 191 ? 6.392 13.485 12.224 1.00 96.44 191 ASN A O 1
ATOM 1505 N N . ARG A 1 192 ? 5.910 15.415 13.235 1.00 96.94 192 ARG A N 1
ATOM 1506 C CA . ARG A 1 192 ? 6.972 15.313 14.246 1.00 96.94 192 ARG A CA 1
ATOM 1507 C C . ARG A 1 192 ? 6.732 14.153 15.209 1.00 96.94 192 ARG A C 1
ATOM 1509 O O . ARG A 1 192 ? 5.589 13.837 15.526 1.00 96.94 192 ARG A O 1
ATOM 1516 N N . LEU A 1 193 ? 7.810 13.601 15.760 1.00 97.19 193 LEU A N 1
ATOM 1517 C CA . LEU A 1 193 ? 7.730 12.601 16.825 1.00 97.19 193 LEU A CA 1
ATOM 1518 C C . LEU A 1 193 ? 6.971 13.148 18.044 1.00 97.19 193 LEU A C 1
ATOM 1520 O O . LEU A 1 193 ? 7.378 14.151 18.642 1.00 97.19 193 LEU A O 1
ATOM 1524 N N . VAL A 1 194 ? 5.920 12.449 18.459 1.00 97.25 194 VAL A N 1
ATOM 1525 C CA . VAL A 1 194 ? 5.125 12.733 19.661 1.00 97.25 194 VAL A CA 1
ATOM 1526 C C . VAL A 1 194 ? 5.278 11.608 20.680 1.00 97.25 194 VAL A C 1
ATOM 1528 O O . VAL A 1 194 ? 5.765 10.533 20.345 1.00 97.25 194 VAL A O 1
ATOM 1531 N N . SER A 1 195 ? 4.896 11.857 21.936 1.00 97.81 195 SER A N 1
ATOM 1532 C CA . SER A 1 195 ? 4.821 10.789 22.941 1.00 97.81 195 SER A CA 1
ATOM 1533 C C . SER A 1 195 ? 3.734 9.785 22.557 1.00 97.81 195 SER A C 1
ATOM 1535 O O . SER A 1 195 ? 2.642 10.199 22.162 1.00 97.81 195 SER A O 1
ATOM 1537 N N . CYS A 1 196 ? 3.997 8.490 22.727 1.00 96.94 196 CYS A N 1
ATOM 1538 C CA . CYS A 1 196 ? 3.001 7.443 22.499 1.00 96.94 196 CYS A CA 1
ATOM 1539 C C . CYS A 1 196 ? 1.725 7.657 23.326 1.00 96.94 196 CYS A C 1
ATOM 1541 O O . CYS A 1 196 ? 0.628 7.401 22.840 1.00 96.94 196 CYS A O 1
ATOM 1543 N N . ASP A 1 197 ? 1.842 8.222 24.531 1.00 96.25 197 ASP A N 1
ATOM 1544 C CA . ASP A 1 197 ? 0.681 8.530 25.375 1.00 96.25 197 ASP A CA 1
ATOM 1545 C C . ASP A 1 197 ? -0.232 9.633 24.830 1.00 96.25 197 ASP A C 1
ATOM 1547 O O . ASP A 1 197 ? -1.369 9.756 25.277 1.00 96.25 197 ASP A O 1
ATOM 1551 N N . SER A 1 198 ? 0.247 10.430 23.872 1.00 96.00 198 SER A N 1
ATOM 1552 C CA . SER A 1 198 ? -0.555 11.472 23.220 1.00 96.00 198 SER A CA 1
ATOM 1553 C C . SER A 1 198 ? -1.359 10.969 22.020 1.00 96.00 198 SER A C 1
ATOM 1555 O O . SER A 1 198 ? -2.195 11.707 21.500 1.00 96.00 198 SER A O 1
ATOM 1557 N N . LEU A 1 199 ? -1.110 9.736 21.565 1.00 95.62 199 LEU A N 1
ATOM 1558 C CA . LEU A 1 199 ? -1.867 9.138 20.470 1.00 95.62 199 LEU A CA 1
ATOM 1559 C C . LEU A 1 199 ? -3.221 8.612 20.976 1.00 95.62 199 LEU A C 1
ATOM 1561 O O . LEU A 1 199 ? -3.299 8.124 22.108 1.00 95.62 199 LEU A O 1
ATOM 1565 N N . PRO A 1 200 ? -4.285 8.661 20.151 1.00 93.12 200 PRO A N 1
ATOM 1566 C CA . PRO A 1 200 ? -5.557 8.033 20.487 1.00 93.12 200 PRO A CA 1
ATOM 1567 C C . PRO A 1 200 ? -5.369 6.546 20.808 1.00 93.12 200 PRO A C 1
ATOM 1569 O O . PRO A 1 200 ? -4.788 5.798 20.020 1.00 93.12 200 PRO A O 1
ATOM 1572 N N . LYS A 1 201 ? -5.860 6.118 21.974 1.00 89.75 201 LYS A N 1
ATOM 1573 C CA . LYS A 1 201 ? -5.859 4.710 22.392 1.00 89.75 201 LYS A CA 1
ATOM 1574 C C . LYS A 1 201 ? -7.174 4.061 21.961 1.00 89.75 201 LYS A C 1
ATOM 1576 O O . LYS A 1 201 ? -8.225 4.693 22.029 1.00 89.75 201 LYS A O 1
ATOM 1581 N N . PHE A 1 202 ? -7.110 2.813 21.507 1.00 91.25 202 PHE A N 1
ATOM 1582 C CA . PHE A 1 202 ? -8.301 2.059 21.118 1.00 91.25 202 PHE A CA 1
ATOM 1583 C C . PHE A 1 202 ? -9.151 1.734 22.353 1.00 91.25 202 PHE A C 1
ATOM 1585 O O . PHE A 1 202 ? -8.652 1.091 23.278 1.00 91.25 202 PHE A O 1
ATOM 1592 N N . ASP A 1 203 ? -10.416 2.158 22.379 1.00 88.25 203 ASP A N 1
ATOM 1593 C CA . ASP A 1 203 ? -11.338 1.850 23.472 1.00 88.25 203 ASP A CA 1
ATOM 1594 C C . ASP A 1 203 ? -12.255 0.672 23.108 1.00 88.25 203 ASP A C 1
ATOM 1596 O O . ASP A 1 203 ? -13.137 0.764 22.254 1.00 88.25 203 ASP A O 1
ATOM 1600 N N . LEU A 1 204 ? -12.068 -0.450 23.805 1.00 90.56 204 LEU A N 1
ATOM 1601 C CA . LEU A 1 204 ? -12.879 -1.658 23.639 1.00 90.56 204 LEU A CA 1
ATOM 1602 C C . LEU A 1 204 ? -14.268 -1.558 24.287 1.00 90.56 204 LEU A C 1
ATOM 1604 O O . LEU A 1 204 ? -15.071 -2.478 24.132 1.00 90.56 204 LEU A O 1
ATOM 1608 N N . SER A 1 205 ? -14.595 -0.466 24.986 1.00 85.94 205 SER A N 1
ATOM 1609 C CA . SER A 1 205 ? -15.896 -0.296 25.644 1.00 85.94 205 SER A CA 1
ATOM 1610 C C . SER A 1 205 ? -17.081 -0.396 24.675 1.00 85.94 205 SER A C 1
ATOM 1612 O O . SER A 1 205 ? -18.139 -0.891 25.058 1.00 85.94 205 SER A O 1
ATOM 1614 N N . ALA A 1 206 ? -16.890 -0.033 23.401 1.00 85.88 206 ALA A N 1
ATOM 1615 C CA . ALA A 1 206 ? -17.899 -0.168 22.347 1.00 85.88 206 ALA A CA 1
ATOM 1616 C C . ALA A 1 206 ? -18.214 -1.632 21.955 1.00 85.88 206 ALA A C 1
ATOM 1618 O O . ALA A 1 206 ? -19.205 -1.885 21.271 1.00 85.88 206 ALA A O 1
ATOM 1619 N N . TRP A 1 207 ? -17.395 -2.599 22.381 1.00 87.56 207 TRP A N 1
ATOM 1620 C CA . TRP A 1 207 ? -17.646 -4.044 22.253 1.00 87.56 207 TRP A CA 1
ATOM 1621 C C . TRP A 1 207 ? -18.130 -4.681 23.557 1.00 87.56 207 TRP A C 1
ATOM 1623 O O . TRP A 1 207 ? -18.444 -5.871 23.578 1.00 87.56 207 TRP A O 1
ATOM 1633 N N . GLY A 1 208 ? -18.192 -3.909 24.645 1.00 80.44 208 GLY A N 1
ATOM 1634 C CA . GLY A 1 208 ? -18.736 -4.379 25.907 1.00 80.44 208 GLY A CA 1
ATOM 1635 C C . GLY A 1 208 ? -20.203 -4.776 25.759 1.00 80.44 208 GLY A C 1
ATOM 1636 O O . GLY A 1 208 ? -20.972 -4.129 25.046 1.00 80.44 208 GLY A O 1
ATOM 1637 N N . GLN A 1 209 ? -20.606 -5.835 26.461 1.00 69.50 209 GLN A N 1
ATOM 1638 C CA . GLN A 1 209 ? -22.025 -6.103 26.654 1.00 69.50 209 GLN A CA 1
ATOM 1639 C C . GLN A 1 209 ? -22.616 -4.925 27.429 1.00 69.50 209 GLN A C 1
ATOM 1641 O O . GLN A 1 209 ? -22.131 -4.575 28.504 1.00 69.50 209 GLN A O 1
ATOM 1646 N N . CYS A 1 210 ? -23.633 -4.283 26.864 1.00 68.94 210 CYS A N 1
ATOM 1647 C CA . CYS A 1 210 ? -24.356 -3.243 27.574 1.00 68.94 210 CYS A CA 1
ATOM 1648 C C . CYS A 1 210 ? -25.080 -3.868 28.776 1.00 68.94 210 CYS A C 1
ATOM 1650 O O . CYS A 1 210 ? -25.599 -4.984 28.694 1.00 68.94 210 CYS A O 1
ATOM 1652 N N . GLU A 1 211 ? -25.136 -3.156 29.899 1.00 71.88 211 GLU A N 1
ATOM 1653 C CA . GLU A 1 211 ? -25.914 -3.625 31.040 1.00 71.88 211 GLU A CA 1
ATOM 1654 C C . GLU A 1 211 ? -27.406 -3.349 30.786 1.00 71.88 211 GLU A C 1
ATOM 1656 O O . GLU A 1 211 ? -27.799 -2.187 30.578 1.00 71.88 211 GLU A O 1
ATOM 1661 N N . PRO A 1 212 ? -28.271 -4.382 30.784 1.00 75.19 212 PRO A N 1
ATOM 1662 C CA . PRO A 1 212 ? -29.699 -4.172 30.629 1.00 75.19 212 PRO A CA 1
ATOM 1663 C C . PRO A 1 212 ? -30.229 -3.389 31.829 1.00 75.19 212 PRO A C 1
ATOM 1665 O O . PRO A 1 212 ? -30.017 -3.744 32.992 1.00 75.19 212 PRO A O 1
ATOM 1668 N N . GLY A 1 213 ? -30.944 -2.304 31.541 1.00 81.31 213 GLY A N 1
ATOM 1669 C CA . GLY A 1 213 ? -31.624 -1.538 32.569 1.00 81.31 213 GLY A CA 1
ATOM 1670 C C . GLY A 1 213 ? -32.735 -2.358 33.217 1.00 81.31 213 GLY A C 1
ATOM 1671 O O . GLY A 1 213 ? -33.391 -3.192 32.589 1.00 81.31 213 GLY A O 1
ATOM 1672 N N . ARG A 1 214 ? -33.003 -2.067 34.485 1.00 86.81 214 ARG A N 1
ATOM 1673 C CA . ARG A 1 214 ? -34.149 -2.584 35.226 1.00 86.81 214 ARG A CA 1
ATOM 1674 C C . ARG A 1 214 ? -35.256 -1.540 35.268 1.00 86.81 214 ARG A C 1
ATOM 1676 O O . ARG A 1 214 ? -35.052 -0.344 35.491 1.00 86.81 214 ARG A O 1
ATOM 1683 N N . TRP A 1 215 ? -36.476 -2.010 35.067 1.00 92.12 215 TRP A N 1
ATOM 1684 C CA . TRP A 1 215 ? -37.646 -1.173 35.254 1.00 92.12 215 TRP A CA 1
ATOM 1685 C C . TRP A 1 215 ? -37.867 -0.884 36.735 1.00 92.12 215 TRP A C 1
ATOM 1687 O O . TRP A 1 215 ? -37.938 -1.803 37.548 1.00 92.12 215 TRP A O 1
ATOM 1697 N N . GLY A 1 216 ? -38.047 0.393 37.065 1.00 90.94 216 GLY A N 1
ATOM 1698 C CA . GLY A 1 216 ? -38.620 0.790 38.341 1.00 90.94 216 GLY A CA 1
ATOM 1699 C C . GLY A 1 216 ? -40.094 0.394 38.453 1.00 90.94 216 GLY A C 1
ATOM 1700 O O . GLY A 1 216 ? -40.731 -0.064 37.495 1.00 90.94 216 GLY A O 1
ATOM 1701 N N . ASN A 1 217 ? -40.655 0.618 39.638 1.00 95.06 217 ASN A N 1
ATOM 1702 C CA . ASN A 1 217 ? -42.069 0.372 39.880 1.00 95.06 217 ASN A CA 1
ATOM 1703 C C . ASN A 1 217 ? -42.952 1.259 38.995 1.00 95.06 217 ASN A C 1
ATOM 1705 O O . ASN A 1 217 ? -42.628 2.406 38.679 1.00 95.06 217 ASN A O 1
ATOM 1709 N N . TRP A 1 218 ? -44.104 0.713 38.617 1.00 94.62 218 TRP A N 1
ATOM 1710 C CA . TRP A 1 218 ? -45.159 1.477 37.970 1.00 94.62 218 TRP A CA 1
ATOM 1711 C C . TRP A 1 218 ? -45.678 2.565 38.911 1.00 94.62 218 TRP A C 1
ATOM 1713 O O . TRP A 1 218 ? -46.014 2.291 40.063 1.00 94.62 218 TRP A O 1
ATOM 1723 N N . SER A 1 219 ? -45.804 3.785 38.397 1.00 94.94 219 SER A N 1
ATOM 1724 C CA . SER A 1 219 ? -46.456 4.886 39.091 1.00 94.94 219 SER A CA 1
ATOM 1725 C C . SER A 1 219 ? -47.915 4.530 39.400 1.00 94.94 219 SER A C 1
ATOM 1727 O O . SER A 1 219 ? -48.533 3.759 38.646 1.00 94.94 219 SER A O 1
ATOM 1729 N N . PRO A 1 220 ? -48.521 5.147 40.428 1.00 94.94 220 PRO A N 1
ATOM 1730 C CA . PRO A 1 220 ? -49.966 5.127 40.593 1.00 94.94 220 PRO A CA 1
ATOM 1731 C C . PRO A 1 220 ? -50.678 5.535 39.298 1.00 94.94 220 PRO A C 1
ATOM 1733 O O . PRO A 1 220 ? -50.146 6.299 38.482 1.00 94.94 220 PRO A O 1
ATOM 1736 N N . TRP A 1 221 ? -51.880 5.001 39.100 1.00 92.56 221 TRP A N 1
ATOM 1737 C CA . TRP A 1 221 ? -52.711 5.350 37.954 1.00 92.56 221 TRP A CA 1
ATOM 1738 C C . TRP A 1 221 ? -53.069 6.836 37.978 1.00 92.56 221 TRP A C 1
ATOM 1740 O O . TRP A 1 221 ? -53.469 7.371 39.011 1.00 92.56 221 TRP A O 1
ATOM 1750 N N . SER A 1 222 ? -52.959 7.491 36.822 1.00 91.00 222 SER A N 1
ATOM 1751 C CA . SER A 1 222 ? -53.371 8.883 36.646 1.00 91.00 222 SER A CA 1
ATOM 1752 C C . SER A 1 222 ? -54.866 9.085 36.928 1.00 91.00 222 SER A C 1
ATOM 1754 O O . SER A 1 222 ? -55.648 8.133 37.012 1.00 91.00 222 SER A O 1
ATOM 1756 N N . ALA A 1 223 ? -55.307 10.344 36.969 1.00 88.56 223 ALA A N 1
ATOM 1757 C CA . ALA A 1 223 ? -56.731 10.658 36.889 1.00 88.56 223 ALA A CA 1
ATOM 1758 C C . ALA A 1 223 ? -57.367 10.018 35.638 1.00 88.56 223 ALA A C 1
ATOM 1760 O O . ALA A 1 223 ? -56.714 9.860 34.601 1.00 88.56 223 ALA A O 1
ATOM 1761 N N . CYS A 1 224 ? -58.638 9.630 35.758 1.00 83.69 224 CYS A N 1
ATOM 1762 C CA . CYS A 1 224 ? -59.410 9.073 34.653 1.00 83.69 224 CYS A CA 1
ATOM 1763 C C . CYS A 1 224 ? -59.772 10.192 33.674 1.00 83.69 224 CYS A C 1
ATOM 1765 O O . CYS A 1 224 ? -60.551 11.082 34.014 1.00 83.69 224 CYS A O 1
ATOM 1767 N N . VAL A 1 225 ? -59.207 10.148 32.470 1.00 82.19 225 VAL A N 1
ATOM 1768 C CA . VAL A 1 225 ? -59.468 11.131 31.414 1.00 82.19 225 VAL A CA 1
ATOM 1769 C C . VAL A 1 225 ? -60.015 10.381 30.210 1.00 82.19 225 VAL A C 1
ATOM 1771 O O . VAL A 1 225 ? -59.343 9.497 29.677 1.00 82.19 225 VAL A O 1
ATOM 1774 N N . ARG A 1 226 ? -61.243 10.708 29.784 1.00 82.31 226 ARG A N 1
ATOM 1775 C CA . ARG A 1 226 ? -61.917 10.059 28.644 1.00 82.31 226 ARG A CA 1
ATOM 1776 C C . ARG A 1 226 ? -61.948 8.527 28.773 1.00 82.31 226 ARG A C 1
ATOM 1778 O O . ARG A 1 226 ? -61.637 7.801 27.829 1.00 82.31 226 ARG A O 1
ATOM 1785 N N . GLY A 1 227 ? -62.255 8.029 29.972 1.00 83.25 227 GLY A N 1
ATOM 1786 C CA . GLY A 1 227 ? -62.345 6.593 30.256 1.00 83.25 227 GLY A CA 1
ATOM 1787 C C . GLY A 1 227 ? -61.024 5.806 30.259 1.00 83.25 227 GLY A C 1
ATOM 1788 O O . GLY A 1 227 ? -61.061 4.570 30.255 1.00 83.25 227 GLY A O 1
ATOM 1789 N N . ARG A 1 228 ? -59.854 6.467 30.272 1.00 89.06 228 ARG A N 1
ATOM 1790 C CA . ARG A 1 228 ? -58.542 5.804 30.408 1.00 89.06 228 ARG A CA 1
ATOM 1791 C C . ARG A 1 228 ? -57.689 6.402 31.523 1.00 89.06 228 ARG A C 1
ATOM 1793 O O . ARG A 1 228 ? -57.713 7.606 31.770 1.00 89.06 228 ARG A O 1
ATOM 1800 N N . GLN A 1 229 ? -56.899 5.540 32.157 1.00 92.44 229 GLN A N 1
ATOM 1801 C CA . GLN A 1 229 ? -55.815 5.919 33.061 1.00 92.44 229 GLN A CA 1
ATOM 1802 C C . GLN A 1 229 ? -54.480 5.452 32.498 1.00 92.44 229 GLN A C 1
ATOM 1804 O O . GLN A 1 229 ? -54.402 4.421 31.825 1.00 92.44 229 GLN A O 1
ATOM 1809 N N . ARG A 1 230 ? -53.433 6.216 32.800 1.00 94.19 230 ARG A N 1
ATOM 1810 C CA . ARG A 1 230 ? -52.048 5.951 32.421 1.00 94.19 230 ARG A CA 1
ATOM 1811 C C . ARG A 1 230 ? -51.228 5.662 33.674 1.00 94.19 230 ARG A C 1
ATOM 1813 O O . ARG A 1 230 ? -51.421 6.307 34.699 1.00 94.19 230 ARG A O 1
ATOM 1820 N N . SER A 1 231 ? -50.305 4.719 33.576 1.00 95.50 231 SER A N 1
ATOM 1821 C CA . SER A 1 231 ? -49.253 4.481 34.565 1.00 95.50 231 SER A CA 1
ATOM 1822 C C . SER A 1 231 ? -47.921 4.421 33.824 1.00 95.50 231 SER A C 1
ATOM 1824 O O . SER A 1 231 ? -47.862 3.931 32.692 1.00 95.50 231 SER A O 1
ATOM 1826 N N . GLN A 1 232 ? -46.873 4.982 34.419 1.00 95.50 232 GLN A N 1
ATOM 1827 C CA . GLN A 1 232 ? -45.543 5.079 33.822 1.00 95.50 232 GLN A CA 1
ATOM 1828 C C . GLN A 1 232 ? -44.496 4.492 34.758 1.00 95.50 232 GLN A C 1
ATOM 1830 O O . GLN A 1 232 ? -44.688 4.462 35.967 1.00 95.50 232 GLN A O 1
ATOM 1835 N N . ARG A 1 233 ? -43.378 4.041 34.205 1.00 94.31 233 ARG A N 1
ATOM 1836 C CA . ARG A 1 233 ? -42.214 3.578 34.964 1.00 94.31 233 ARG A CA 1
ATOM 1837 C C . ARG A 1 233 ? -40.948 4.158 34.355 1.00 94.31 233 ARG A C 1
ATOM 1839 O O . ARG A 1 233 ? -40.915 4.453 33.161 1.00 94.31 233 ARG A O 1
ATOM 1846 N N . GLN A 1 234 ? -39.922 4.326 35.177 1.00 92.69 234 GLN A N 1
ATOM 1847 C CA . GLN A 1 234 ? -38.618 4.811 34.734 1.00 92.69 234 GLN A CA 1
ATOM 1848 C C . GLN A 1 234 ? -37.641 3.645 34.591 1.00 92.69 234 GLN A C 1
ATOM 1850 O O . GLN A 1 234 ? -37.704 2.677 35.349 1.00 92.69 234 GLN A O 1
ATOM 1855 N N . CYS A 1 235 ? -36.777 3.731 33.585 1.00 89.94 235 CYS A N 1
ATOM 1856 C CA . CYS A 1 235 ? -35.709 2.770 33.351 1.00 89.94 235 CYS A CA 1
ATOM 1857 C C . CYS A 1 235 ? -34.435 3.271 34.030 1.00 89.94 235 CYS A C 1
ATOM 1859 O O . CYS A 1 235 ? -34.070 4.426 33.827 1.00 89.94 235 CYS A O 1
ATOM 1861 N N . ASN A 1 236 ? -33.754 2.424 34.800 1.00 87.88 236 ASN A N 1
ATOM 1862 C CA . ASN A 1 236 ? -32.497 2.783 35.465 1.00 87.88 236 ASN A CA 1
ATOM 1863 C C . ASN A 1 236 ? -31.244 2.370 34.659 1.00 87.88 236 ASN A C 1
ATOM 1865 O O . ASN A 1 236 ? -30.240 1.970 35.240 1.00 87.88 236 ASN A O 1
ATOM 1869 N N . SER A 1 237 ? -31.301 2.430 33.326 1.00 83.06 237 SER A N 1
ATOM 1870 C CA . SER A 1 237 ? -30.152 2.093 32.476 1.00 83.06 237 SER A CA 1
ATOM 1871 C C . SER A 1 237 ? -29.151 3.248 32.409 1.00 83.06 237 SER A C 1
ATOM 1873 O O . SER A 1 237 ? -29.551 4.414 32.351 1.00 83.06 237 SER A O 1
ATOM 1875 N N . ALA A 1 238 ? -27.857 2.924 32.388 1.00 76.69 238 ALA A N 1
ATOM 1876 C CA . ALA A 1 238 ? -26.811 3.892 32.080 1.00 76.69 238 ALA A CA 1
ATOM 1877 C C . ALA A 1 238 ? -26.977 4.439 30.645 1.00 76.69 238 ALA A C 1
ATOM 1879 O O . ALA A 1 238 ? -27.551 3.761 29.789 1.00 76.69 238 ALA A O 1
ATOM 1880 N N . PRO A 1 239 ? -26.466 5.643 30.338 1.00 68.38 239 PRO A N 1
ATOM 1881 C CA . PRO A 1 239 ? -26.434 6.130 28.965 1.00 68.38 239 PRO A CA 1
ATOM 1882 C C . PRO A 1 239 ? -25.623 5.177 28.065 1.00 68.38 239 PRO A C 1
ATOM 1884 O O . PRO A 1 239 ? -24.641 4.584 28.536 1.00 68.38 239 PRO A O 1
ATOM 1887 N N . PRO A 1 240 ? -25.975 5.038 26.774 1.00 60.75 240 PRO A N 1
ATOM 1888 C CA . PRO A 1 240 ? -25.118 4.360 25.805 1.00 60.75 240 PRO A CA 1
ATOM 1889 C C . PRO A 1 240 ? -23.699 4.961 25.825 1.00 60.75 240 PRO A C 1
ATOM 1891 O O . PRO A 1 240 ? -23.573 6.181 25.960 1.00 60.75 240 PRO A O 1
ATOM 1894 N N . PRO A 1 241 ? -22.631 4.147 25.713 1.00 59.84 241 PRO A N 1
ATOM 1895 C CA . PRO A 1 241 ? -22.624 2.723 25.356 1.00 59.84 241 PRO A CA 1
ATOM 1896 C C . PRO A 1 241 ? -22.785 1.746 26.537 1.00 59.84 241 PRO A C 1
ATOM 1898 O O . PRO A 1 241 ? -22.933 0.550 26.312 1.00 59.84 241 PRO A O 1
ATOM 1901 N N . LYS A 1 242 ? -22.777 2.220 27.792 1.00 65.56 242 LYS A N 1
ATOM 1902 C CA . LYS A 1 242 ? -22.781 1.337 28.975 1.00 65.56 242 LYS A CA 1
ATOM 1903 C C . LYS A 1 242 ? -24.135 0.674 29.258 1.00 65.56 242 LYS A C 1
ATOM 1905 O O . LYS A 1 242 ? -24.153 -0.397 29.854 1.00 65.56 242 LYS A O 1
ATOM 1910 N N . GLY A 1 243 ? -25.255 1.275 28.849 1.00 67.69 243 GLY A N 1
ATOM 1911 C CA . GLY A 1 243 ? -26.595 0.712 29.057 1.00 67.69 243 GLY A CA 1
ATOM 1912 C C . GLY A 1 243 ? -27.399 0.531 27.767 1.00 67.69 243 GLY A C 1
ATOM 1913 O O . GLY A 1 243 ? -27.325 1.362 26.862 1.00 67.69 243 GLY A O 1
ATOM 1914 N N . CYS A 1 244 ? -28.181 -0.554 27.689 1.00 74.31 244 CYS A N 1
ATOM 1915 C CA . CYS A 1 244 ? -29.040 -0.876 26.533 1.00 74.31 244 CYS A CA 1
ATOM 1916 C C . CYS A 1 244 ? -30.469 -0.311 26.631 1.00 74.31 244 CYS A C 1
ATOM 1918 O O . CYS A 1 244 ? -31.311 -0.608 25.783 1.00 74.31 244 CYS A O 1
ATOM 1920 N N . GLY A 1 245 ? -30.799 0.425 27.695 1.00 79.19 245 GLY A N 1
ATOM 1921 C CA . GLY A 1 245 ? -32.193 0.666 28.067 1.00 79.19 245 GLY A CA 1
ATOM 1922 C C . GLY A 1 245 ? -32.847 -0.562 28.712 1.00 79.19 245 GLY A C 1
ATOM 1923 O O . GLY A 1 245 ? -32.178 -1.525 29.083 1.00 79.19 245 GLY A O 1
ATOM 1924 N N . CYS A 1 246 ? -34.165 -0.505 28.899 1.00 85.56 246 CYS A N 1
ATOM 1925 C CA . CYS A 1 246 ? -34.954 -1.565 29.527 1.00 85.56 246 CYS A CA 1
ATOM 1926 C C . CYS A 1 246 ? -35.917 -2.167 28.501 1.00 85.56 246 CYS A C 1
ATOM 1928 O O . CYS A 1 246 ? -36.578 -1.430 27.768 1.00 85.56 246 CYS A O 1
ATOM 1930 N N . GLU A 1 247 ? -36.059 -3.489 28.491 1.00 85.00 247 GLU A N 1
ATOM 1931 C CA . GLU A 1 247 ? -36.924 -4.182 27.535 1.00 85.00 247 GLU A CA 1
ATOM 1932 C C . GLU A 1 247 ? -38.421 -3.994 27.859 1.00 85.00 247 GLU A C 1
ATOM 1934 O O . GLU A 1 247 ? -38.864 -4.155 29.002 1.00 85.00 247 GLU A O 1
ATOM 1939 N N . GLY A 1 248 ? -39.228 -3.644 26.854 1.00 85.94 248 GLY A N 1
ATOM 1940 C CA . GLY A 1 248 ? -40.679 -3.456 26.981 1.00 85.94 248 GLY A CA 1
ATOM 1941 C C . GLY A 1 248 ? -41.131 -2.002 27.212 1.00 85.94 248 GLY A C 1
ATOM 1942 O O . GLY A 1 248 ? -40.335 -1.069 27.195 1.00 85.94 248 GLY A O 1
ATOM 1943 N N . PRO A 1 249 ? -42.441 -1.756 27.400 1.00 89.75 249 PRO A N 1
ATOM 1944 C CA . PRO A 1 249 ? -42.988 -0.399 27.383 1.00 89.75 249 PRO A CA 1
ATOM 1945 C C . PRO A 1 249 ? -42.732 0.373 28.688 1.00 89.75 249 PRO A C 1
ATOM 1947 O O . PRO A 1 249 ? -42.824 -0.183 29.785 1.00 89.75 249 PRO A O 1
ATOM 1950 N N . ASN A 1 250 ? -42.507 1.688 28.582 1.00 93.06 250 ASN A N 1
ATOM 1951 C CA . ASN A 1 250 ? -42.404 2.608 29.731 1.00 93.06 250 ASN A CA 1
ATOM 1952 C C . ASN A 1 250 ? -43.767 3.122 30.238 1.00 93.06 250 ASN A C 1
ATOM 1954 O O . ASN A 1 250 ? -43.847 3.809 31.256 1.00 93.06 250 ASN A O 1
ATOM 1958 N N . THR A 1 251 ? -44.841 2.821 29.505 1.00 94.12 251 THR A N 1
ATOM 1959 C CA . THR A 1 251 ? -46.193 3.326 29.739 1.00 94.12 251 THR A CA 1
ATOM 1960 C C . THR A 1 251 ? -47.195 2.189 29.564 1.00 94.12 251 THR A C 1
ATOM 1962 O O . THR A 1 251 ? -47.123 1.451 28.585 1.00 94.12 251 THR A O 1
ATOM 1965 N N . ARG A 1 252 ? -48.166 2.085 30.474 1.00 94.56 252 ARG A N 1
ATOM 1966 C CA . ARG A 1 252 ? -49.325 1.194 30.339 1.00 94.56 252 ARG A CA 1
ATOM 1967 C C . ARG A 1 252 ? -50.633 1.946 30.552 1.00 94.56 252 ARG A C 1
ATOM 1969 O O . ARG A 1 252 ? -50.662 2.995 31.202 1.00 94.56 252 ARG A O 1
ATOM 1976 N N . PHE A 1 253 ? -51.712 1.378 30.023 1.00 94.06 253 PHE A N 1
ATOM 1977 C CA . PHE A 1 253 ? -53.052 1.955 30.081 1.00 94.06 253 PHE A CA 1
ATOM 1978 C C . PHE A 1 253 ? -54.059 0.952 30.629 1.00 94.06 253 PHE A C 1
ATOM 1980 O O . PHE A 1 253 ? -53.969 -0.239 30.342 1.00 94.06 253 PHE A O 1
ATOM 1987 N N . GLN A 1 254 ? -55.054 1.453 31.355 1.00 92.44 254 GLN A N 1
ATOM 1988 C CA . GLN A 1 254 ? -56.235 0.679 31.725 1.00 92.44 254 GLN A CA 1
ATOM 1989 C C . GLN A 1 254 ? -57.505 1.499 31.518 1.00 92.44 254 GLN A C 1
ATOM 1991 O O . GLN A 1 254 ? -57.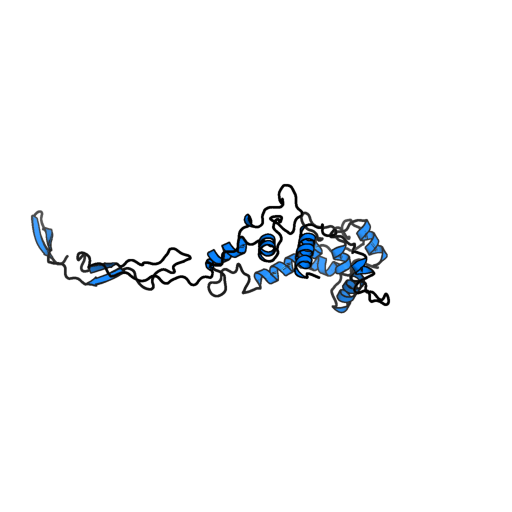477 2.736 31.505 1.00 92.44 254 GLN A O 1
ATOM 1996 N N . ARG A 1 255 ? -58.631 0.802 31.357 1.00 90.25 255 ARG A N 1
ATOM 1997 C CA . ARG A 1 255 ? -59.947 1.440 31.336 1.00 90.25 255 ARG A CA 1
ATOM 1998 C C . ARG A 1 255 ? -60.323 1.873 32.746 1.00 90.25 255 ARG A C 1
ATOM 2000 O O . ARG A 1 255 ? -60.056 1.167 33.712 1.00 90.25 255 ARG A O 1
ATOM 2007 N N . CYS A 1 256 ? -60.980 3.015 32.840 1.00 81.81 256 CYS A N 1
ATOM 2008 C CA . CYS A 1 256 ? -61.541 3.521 34.080 1.00 81.81 256 CYS A CA 1
ATOM 2009 C C . CYS A 1 256 ? -62.951 4.034 33.820 1.00 81.81 256 CYS A C 1
ATOM 2011 O O . CYS A 1 256 ? -63.253 4.599 32.770 1.00 81.81 256 CYS A O 1
ATOM 2013 N N . SER A 1 257 ? -63.818 3.864 34.804 1.00 73.44 257 SER A N 1
ATOM 2014 C CA . SER A 1 257 ? -65.062 4.608 34.901 1.00 73.44 257 SER A CA 1
ATOM 2015 C C . SER A 1 257 ? -64.777 5.837 35.751 1.00 73.44 257 SER A C 1
ATOM 2017 O O . SER A 1 257 ? -64.610 5.725 36.966 1.00 73.44 257 SER A O 1
ATOM 2019 N N . GLY A 1 258 ? -64.673 7.007 35.117 1.00 61.03 258 GLY A N 1
ATOM 2020 C CA . GLY A 1 258 ? -64.613 8.263 35.855 1.00 61.03 258 GLY A CA 1
ATOM 2021 C C . GLY A 1 258 ? -65.817 8.360 36.793 1.00 61.03 258 GLY A C 1
ATOM 2022 O O . GLY A 1 258 ? -66.901 7.856 36.475 1.00 61.03 258 GLY A O 1
ATOM 2023 N N . ARG A 1 259 ? -65.655 9.006 37.956 1.00 58.84 259 ARG A N 1
ATOM 2024 C CA . ARG A 1 259 ? -66.833 9.468 38.703 1.00 58.84 259 ARG A CA 1
ATOM 2025 C C . ARG A 1 259 ? -67.672 10.313 37.744 1.00 58.84 259 ARG A C 1
ATOM 2027 O O . ARG A 1 259 ? -67.111 11.009 36.898 1.00 58.84 259 ARG A O 1
ATOM 2034 N N . ARG A 1 260 ? -69.003 10.234 37.842 1.00 55.56 260 ARG A N 1
ATOM 2035 C CA . ARG A 1 260 ? -69.870 11.131 37.066 1.00 55.56 260 ARG A CA 1
ATOM 2036 C C . ARG A 1 260 ? -69.406 12.553 37.378 1.00 55.56 260 ARG A C 1
ATOM 2038 O O . ARG A 1 260 ? -69.382 12.906 38.552 1.00 55.56 260 ARG A O 1
ATOM 2045 N N . CYS A 1 261 ? -69.033 13.348 36.384 1.00 55.78 261 CYS A N 1
ATOM 2046 C CA . CYS A 1 261 ? -68.844 14.778 36.609 1.00 55.78 261 CYS A CA 1
ATOM 2047 C C . CYS A 1 261 ? -70.025 15.511 35.986 1.00 55.78 261 CYS A C 1
ATOM 2049 O O . CYS A 1 261 ? -70.615 15.074 34.991 1.00 55.78 261 CYS A O 1
ATOM 2051 N N . ARG A 1 262 ? -70.396 16.630 36.601 1.00 55.00 262 ARG A N 1
ATOM 2052 C CA . ARG A 1 262 ? -71.397 17.519 36.029 1.00 55.00 262 ARG A CA 1
ATOM 2053 C C . ARG A 1 262 ? -70.781 18.186 34.803 1.00 55.00 262 ARG A C 1
ATOM 2055 O O . ARG A 1 262 ? -69.805 18.920 34.919 1.00 55.00 262 ARG A O 1
ATOM 2062 N N . ARG A 1 263 ? -71.344 17.923 33.628 1.00 60.22 263 ARG A N 1
ATOM 2063 C CA . ARG A 1 263 ? -71.007 18.627 32.392 1.00 60.22 263 ARG A CA 1
ATOM 2064 C C . ARG A 1 263 ? -72.072 19.689 32.157 1.00 60.22 263 ARG A C 1
ATOM 2066 O O . ARG A 1 263 ? -73.263 19.401 32.268 1.00 60.22 263 ARG A O 1
ATOM 2073 N N . LEU A 1 264 ? -71.646 20.913 31.867 1.00 59.25 264 LEU A N 1
ATOM 2074 C CA . LEU A 1 264 ? -72.561 21.989 31.510 1.00 59.25 264 LEU A CA 1
ATOM 2075 C C . LEU A 1 264 ? -73.012 21.769 30.061 1.00 59.25 264 LEU A C 1
ATOM 2077 O O . LEU A 1 264 ? -72.192 21.804 29.144 1.00 59.25 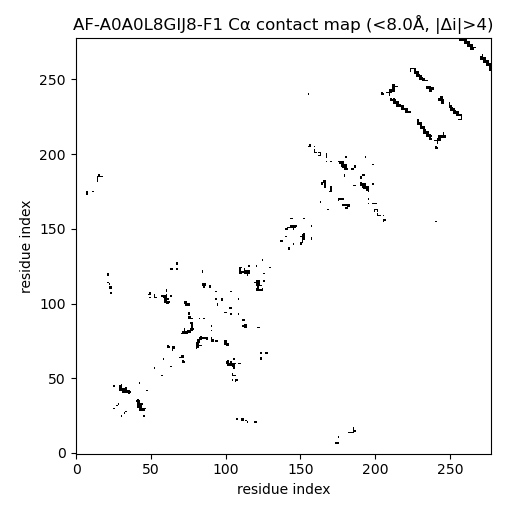264 LEU A O 1
ATOM 2081 N N . VAL A 1 265 ? -74.298 21.508 29.859 1.00 66.88 265 VAL A N 1
ATOM 2082 C CA . VAL A 1 265 ? -74.913 21.386 28.536 1.00 66.88 265 VAL A CA 1
ATOM 2083 C C . VAL A 1 265 ? -75.805 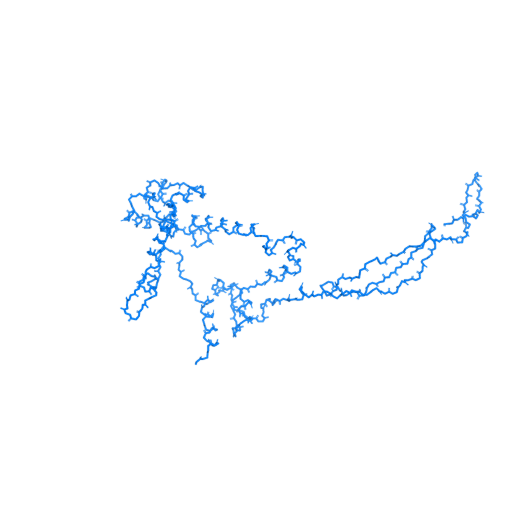22.605 28.333 1.00 66.88 265 VAL A C 1
ATOM 2085 O O . VAL A 1 265 ? -76.618 22.932 29.197 1.00 66.88 265 VAL A O 1
ATOM 2088 N N . ARG A 1 266 ? -75.623 23.315 27.215 1.00 66.38 266 ARG A N 1
ATOM 2089 C CA . ARG A 1 266 ? -76.441 24.478 26.857 1.00 66.38 266 ARG A CA 1
ATOM 2090 C C . ARG A 1 266 ? -77.468 24.081 25.810 1.00 66.38 266 ARG A C 1
ATOM 2092 O O . ARG A 1 266 ? -77.098 23.562 24.762 1.00 66.38 266 ARG A O 1
ATOM 2099 N N . PHE A 1 267 ? -78.735 24.354 26.095 1.00 65.31 267 PHE A N 1
ATOM 2100 C CA . PHE A 1 267 ? -79.831 24.194 25.145 1.00 65.31 267 PHE A CA 1
ATOM 2101 C C . PHE A 1 267 ? -80.761 25.400 25.281 1.00 65.31 267 PHE A C 1
ATOM 2103 O O . PHE A 1 267 ? -81.142 25.758 26.395 1.00 65.31 267 PHE A O 1
ATOM 2110 N N . ASN A 1 268 ? -81.077 26.057 24.162 1.00 59.91 268 ASN A N 1
ATOM 2111 C CA . ASN A 1 268 ? -81.958 27.229 24.107 1.00 59.91 268 ASN A CA 1
ATOM 2112 C C . ASN A 1 268 ? -81.610 28.335 25.134 1.00 59.91 268 ASN A C 1
ATOM 2114 O O . ASN A 1 268 ? -82.428 28.728 25.963 1.00 59.91 268 ASN A O 1
ATOM 2118 N N . ASN A 1 269 ? -80.354 28.805 25.120 1.00 66.62 269 ASN A N 1
ATOM 2119 C CA . ASN A 1 269 ? -79.834 29.851 26.019 1.00 66.62 269 ASN A CA 1
ATOM 2120 C C . ASN A 1 269 ? -79.953 29.574 27.535 1.00 66.62 269 ASN A C 1
ATOM 2122 O O . ASN A 1 269 ? -79.715 30.466 28.347 1.00 66.62 269 ASN A O 1
ATOM 2126 N N . ARG A 1 270 ? -80.233 28.330 27.946 1.00 54.25 270 ARG A N 1
ATOM 2127 C CA . ARG A 1 270 ? -80.202 27.892 29.349 1.00 54.25 270 ARG A CA 1
ATOM 2128 C C . ARG A 1 270 ? -79.083 26.876 29.568 1.00 54.25 270 ARG A C 1
ATOM 2130 O O . ARG A 1 270 ? -78.822 26.025 28.717 1.00 54.25 270 ARG A O 1
ATOM 2137 N N . SER A 1 271 ? -78.392 26.991 30.702 1.00 68.62 271 SER A N 1
ATOM 2138 C CA . SER A 1 271 ? -77.292 26.095 31.081 1.00 68.62 271 SER A CA 1
ATOM 2139 C C . SER A 1 271 ? -77.788 25.058 32.086 1.00 68.62 271 SER A C 1
ATOM 2141 O O . SER A 1 271 ? -78.261 25.424 33.158 1.00 68.62 271 SER A O 1
ATOM 2143 N N . PHE A 1 272 ? -77.652 23.775 31.756 1.00 63.47 272 PHE A N 1
ATOM 2144 C CA . PHE A 1 272 ? -78.035 22.662 32.620 1.00 63.47 272 PHE A CA 1
ATOM 2145 C C . PHE A 1 272 ? -76.804 21.850 33.011 1.00 63.47 272 PHE A C 1
ATOM 2147 O O . PHE A 1 272 ? -75.952 21.541 32.176 1.00 63.47 272 PHE A O 1
ATOM 2154 N N . TRP A 1 273 ? -76.710 21.477 34.284 1.00 60.78 273 TRP A N 1
ATOM 2155 C CA . TRP A 1 273 ? -75.693 20.541 34.749 1.00 60.78 273 TRP A CA 1
ATOM 2156 C C . TRP A 1 273 ? -76.209 19.115 34.587 1.00 60.78 273 TRP A C 1
ATOM 2158 O O . TRP A 1 273 ? -77.079 18.683 35.341 1.00 60.78 273 TRP A O 1
ATOM 2168 N N . VAL A 1 274 ? -75.662 18.378 33.624 1.00 58.59 274 VAL A N 1
ATOM 2169 C CA . VAL A 1 274 ? -76.021 16.975 33.390 1.00 58.59 274 VAL A CA 1
ATOM 2170 C C . VAL A 1 274 ? -74.902 16.085 33.920 1.00 58.59 274 VAL A C 1
ATOM 2172 O O . VAL A 1 274 ? -73.723 16.319 33.647 1.00 58.59 274 VAL A O 1
ATOM 2175 N N . TRP A 1 275 ? -75.254 15.062 34.699 1.00 53.34 275 TRP A N 1
ATOM 2176 C CA . TRP A 1 275 ? -74.294 14.049 35.136 1.00 53.34 275 TRP A CA 1
ATOM 2177 C C . TRP A 1 275 ? -73.988 13.111 33.967 1.00 53.34 275 TRP A C 1
ATOM 2179 O O . TRP A 1 275 ? -74.815 12.278 33.605 1.00 53.34 275 TRP A O 1
ATOM 2189 N N . GLY A 1 276 ? -72.802 13.251 33.378 1.00 57.81 276 GLY A N 1
ATOM 2190 C CA . GLY A 1 276 ? -72.327 12.397 32.288 1.00 57.81 276 GLY A CA 1
ATOM 2191 C C . GLY A 1 276 ? -71.151 11.520 32.715 1.00 57.81 276 GLY A C 1
ATOM 2192 O O . GLY A 1 276 ? -70.522 11.763 33.748 1.00 57.81 276 GLY A O 1
ATOM 2193 N N . ARG A 1 277 ? -70.829 10.501 31.906 1.00 53.75 277 ARG A N 1
ATOM 2194 C CA . ARG A 1 277 ? -69.505 9.862 31.972 1.00 53.75 277 ARG A CA 1
ATOM 2195 C C . ARG A 1 277 ? -68.485 10.845 31.395 1.00 53.75 277 ARG A C 1
ATOM 2197 O O . ARG A 1 277 ? -68.717 11.379 30.310 1.00 53.75 277 ARG A O 1
ATOM 2204 N N . CYS A 1 278 ? -67.406 11.090 32.127 1.00 56.31 278 CYS A N 1
ATOM 2205 C CA . CYS A 1 278 ? -66.271 11.879 31.650 1.00 56.31 278 CYS A CA 1
ATOM 2206 C C . CYS A 1 278 ? -65.217 11.019 30.960 1.00 56.31 278 CYS A C 1
ATOM 2208 O O . CYS A 1 278 ? -65.012 9.860 31.388 1.00 56.31 278 CYS A O 1
#

Solvent-accessible surface area (backbone atoms only — not comparable to full-atom values): 15974 Å² total; per-residue (Å²): 132,69,66,70,65,53,50,46,54,49,52,51,43,69,43,65,55,82,77,79,76,75,52,76,68,76,58,58,64,42,47,66,40,26,81,49,44,100,84,71,55,51,37,34,52,63,63,46,54,52,51,48,37,58,74,71,63,56,67,30,28,36,59,52,27,44,76,66,77,39,79,53,38,80,37,56,46,53,49,95,59,18,39,58,60,28,47,69,68,46,26,51,54,49,51,76,74,37,94,46,49,67,64,30,49,38,68,66,46,37,43,38,28,46,52,39,93,97,53,65,43,6,67,57,46,45,47,54,53,50,51,51,55,47,48,56,53,71,69,37,85,72,33,71,87,37,94,39,99,89,74,31,59,52,70,69,41,45,53,41,57,70,62,57,39,72,34,42,54,47,36,75,74,42,86,53,61,62,46,27,72,51,47,92,46,64,72,44,95,93,28,46,70,37,54,44,87,76,45,65,75,82,62,66,63,62,73,48,83,46,44,71,20,51,73,48,74,69,44,75,70,46,75,54,54,78,33,31,24,45,28,41,38,53,60,70,33,50,66,75,69,57,13,70,40,44,92,73,79,54,63,48,76,46,81,38,83,36,71,70,42,75,41,80,46,75,58,92,97,40,80,42,77,42,80,37,86,64

Nearest PDB structures (foldseek):
  7qzr-assembly2_D  TM=9.157E-01  e=1.320E-13  Homo sapiens
  8ogi-assembly1_B  TM=9.304E-01  e=8.170E-13  Homo sapiens
  1myp-assembly1_D  TM=9.204E-01  e=1.812E-11  Canis lupus familiaris
  8s6c-assembly1_A  TM=8.598E-01  e=7.382E-10  cyanobacterium TDX16
  5jvy-assembly1_A  TM=7.320E-01  e=2.032E-03  Mus musculus

Foldseek 3Di:
DDVQVVVQVVVCCLLAPDDDALALDDDCCQALNDVQDPVRDHHHNLVVVLVVCVVVVPFAQQVLCVVLVHQGAFALDCDPRHLVQADNVLSVVCVVPDVGSRRHRNSSSFSRGDADVPGRTTPSCCSVVVVVVVCCCVVDPQNACDPDPPRHADPVQVVLVVLDAPLLVCVVVGVDQWHWRHSVDHADPNGHIDGSVPRDHRDCLSVDDADEWDKDDWDPWDAQDPQKTKIFIDTPGDPPPNHPTHPDDRMDMDGDFHQFAFDFDDDPNDTDGDRDGD

Radius of gyration: 35.79 Å; Cα contacts (8 Å, |Δi|>4): 406; chains: 1; bounding box: 110×51×72 Å

Mean predicted aligned error: 11.22 Å